Protein AF-A0A1V6PDM7-F1 (afdb_monomer_lite)

Radius of gyration: 19.88 Å; chains: 1; bounding box: 56×34×61 Å

Structure (mmCIF, N/CA/C/O backbone):
data_AF-A0A1V6PDM7-F1
#
_entry.id   AF-A0A1V6PDM7-F1
#
loop_
_atom_site.group_PDB
_atom_site.id
_atom_site.type_symbol
_atom_site.label_atom_id
_atom_site.label_alt_id
_atom_site.label_comp_id
_atom_site.label_asym_id
_atom_site.label_entity_id
_atom_site.label_seq_id
_atom_site.pdbx_PDB_ins_code
_atom_site.Cartn_x
_atom_site.Cartn_y
_atom_site.Cartn_z
_atom_site.occupancy
_atom_site.B_iso_or_equiv
_atom_site.auth_seq_id
_atom_site.auth_comp_id
_atom_site.auth_asym_id
_atom_site.auth_atom_id
_atom_site.pdbx_PDB_model_num
ATOM 1 N N . MET A 1 1 ? -28.039 -5.206 8.108 1.00 52.66 1 MET A N 1
ATOM 2 C CA . MET A 1 1 ? -26.711 -4.998 8.729 1.00 52.66 1 MET A CA 1
ATOM 3 C C . MET A 1 1 ? -26.690 -3.763 9.634 1.00 52.66 1 MET A C 1
ATOM 5 O O . MET A 1 1 ? -26.290 -3.878 10.782 1.00 52.66 1 MET A O 1
ATOM 9 N N . GLU A 1 2 ? -27.199 -2.617 9.167 1.00 54.81 2 GLU A N 1
ATOM 10 C CA . GLU A 1 2 ? -27.147 -1.310 9.858 1.00 54.81 2 GLU A CA 1
ATOM 11 C C . GLU A 1 2 ? -27.637 -1.308 11.321 1.00 54.81 2 GLU A C 1
ATOM 13 O O . GLU A 1 2 ? -26.929 -0.841 12.207 1.00 54.81 2 GLU A O 1
ATOM 18 N N . GLY A 1 3 ? -28.823 -1.864 11.596 1.00 52.59 3 GLY A N 1
ATOM 19 C CA . GLY A 1 3 ? -29.379 -1.916 12.957 1.00 52.59 3 GLY A CA 1
ATOM 20 C C . GLY A 1 3 ? -28.739 -2.967 13.871 1.00 52.59 3 GLY A C 1
ATOM 21 O O . GLY A 1 3 ? -28.883 -2.877 15.086 1.00 52.59 3 GLY A O 1
ATOM 22 N N . LEU A 1 4 ? -28.032 -3.950 13.303 1.00 60.41 4 LEU A N 1
ATOM 23 C CA . LEU A 1 4 ? -27.372 -5.021 14.057 1.00 60.41 4 LEU A CA 1
ATOM 24 C C . LEU A 1 4 ? -26.001 -4.575 14.578 1.00 60.41 4 LEU A C 1
ATOM 26 O O . LEU A 1 4 ? -25.668 -4.878 15.716 1.00 60.41 4 LEU A O 1
ATOM 30 N N . LEU A 1 5 ? -25.236 -3.809 13.791 1.00 65.69 5 LEU A N 1
ATOM 31 C CA . LEU A 1 5 ? -23.914 -3.322 14.207 1.00 65.69 5 LEU A CA 1
ATOM 32 C C . LEU A 1 5 ? -24.010 -2.247 15.299 1.00 65.69 5 LEU A C 1
ATOM 34 O O . LEU A 1 5 ? -23.320 -2.331 16.310 1.00 65.69 5 LEU A O 1
ATOM 38 N N . ALA A 1 6 ? -24.906 -1.266 15.157 1.00 63.38 6 ALA A N 1
ATOM 39 C CA . ALA A 1 6 ? -25.028 -0.189 16.145 1.00 63.38 6 ALA A CA 1
ATOM 40 C C . ALA A 1 6 ? -25.468 -0.699 17.536 1.00 63.38 6 ALA A C 1
ATOM 42 O O . ALA A 1 6 ? -24.999 -0.206 18.567 1.00 63.38 6 ALA A O 1
ATOM 43 N N . ASN A 1 7 ? -26.319 -1.729 17.558 1.00 67.38 7 ASN A N 1
ATOM 44 C CA . ASN A 1 7 ? -26.913 -2.294 18.771 1.00 67.38 7 ASN A CA 1
ATOM 45 C C . ASN A 1 7 ? -26.191 -3.545 19.287 1.00 67.38 7 ASN A C 1
ATOM 47 O O . ASN A 1 7 ? -26.664 -4.163 20.234 1.00 67.38 7 ASN A O 1
ATOM 51 N N . CYS A 1 8 ? -25.065 -3.928 18.681 1.00 71.75 8 CYS A N 1
ATOM 52 C CA . CYS A 1 8 ? -24.288 -5.057 19.168 1.00 71.75 8 CYS A CA 1
ATOM 53 C C . CYS A 1 8 ? -23.681 -4.717 20.540 1.00 71.75 8 CYS A C 1
ATOM 55 O O . CYS A 1 8 ? -23.115 -3.626 20.729 1.00 71.75 8 CYS A O 1
ATOM 57 N N . GLU A 1 9 ? -23.843 -5.636 21.491 1.00 76.06 9 GLU A N 1
ATOM 58 C CA . GLU A 1 9 ? -23.139 -5.603 22.773 1.00 76.06 9 GLU A CA 1
ATOM 59 C C . GLU A 1 9 ? -21.638 -5.849 22.549 1.00 76.06 9 GLU A C 1
ATOM 61 O O . GLU A 1 9 ? -21.277 -6.525 21.581 1.00 76.06 9 GLU A O 1
ATOM 66 N N . PRO A 1 10 ? -20.747 -5.310 23.402 1.00 77.88 10 PRO A N 1
ATOM 67 C CA . PRO A 1 10 ? -19.318 -5.562 23.285 1.00 77.88 10 PRO A CA 1
ATOM 68 C C . PRO A 1 10 ? -19.009 -7.063 23.322 1.00 77.88 10 PRO A C 1
ATOM 70 O O . PRO A 1 10 ? -19.313 -7.752 24.296 1.00 77.88 10 PRO A O 1
ATOM 73 N N . MET A 1 11 ? -18.376 -7.562 22.267 1.00 80.69 11 MET A N 1
ATOM 74 C CA . MET A 1 11 ? -17.864 -8.927 22.201 1.00 80.69 11 MET A CA 1
ATOM 75 C C . MET A 1 11 ? -16.424 -8.932 22.718 1.00 80.69 11 MET A C 1
ATOM 77 O O . MET A 1 11 ? -15.520 -8.474 22.020 1.00 80.69 11 MET A O 1
ATOM 81 N N . SER A 1 12 ? -16.211 -9.439 23.937 1.00 75.81 12 SER A N 1
ATOM 82 C CA . SER A 1 12 ? -14.898 -9.435 24.614 1.00 75.81 12 SER A CA 1
ATOM 83 C C . SER A 1 12 ? -13.803 -10.171 23.843 1.00 75.81 12 SER A C 1
ATOM 85 O O . SER A 1 12 ? -12.629 -9.843 23.982 1.00 75.81 12 SER A O 1
ATOM 87 N N . ASP A 1 13 ? -14.194 -11.136 23.011 1.00 84.88 13 ASP A N 1
ATOM 88 C CA . ASP A 1 13 ? -13.268 -12.042 22.331 1.00 84.88 13 ASP A CA 1
ATOM 89 C C . ASP A 1 13 ? -13.065 -11.666 20.850 1.00 84.88 13 ASP A C 1
ATOM 91 O O . ASP A 1 13 ? -12.392 -12.381 20.104 1.00 84.88 13 ASP A O 1
ATOM 95 N N . LEU A 1 14 ? -13.642 -10.544 20.391 1.00 87.94 14 LEU A N 1
ATOM 96 C CA . LEU A 1 14 ? -13.521 -10.098 19.001 1.00 87.94 14 LEU A CA 1
ATOM 97 C C . LEU A 1 14 ? -12.109 -9.563 18.715 1.00 87.94 14 LEU A C 1
ATOM 99 O O . LEU A 1 14 ? -11.794 -8.409 19.001 1.00 87.94 14 LEU A O 1
ATOM 103 N N . GLN A 1 15 ? -11.276 -10.389 18.081 1.00 90.00 15 GLN A N 1
ATOM 104 C CA . GLN A 1 15 ? -9.898 -10.026 17.720 1.00 90.00 15 GLN A CA 1
ATOM 105 C C . GLN A 1 15 ? -9.720 -9.635 16.250 1.00 90.00 15 GLN A C 1
ATOM 107 O O . GLN A 1 15 ? -8.818 -8.862 15.932 1.00 90.00 15 GLN A O 1
ATOM 112 N N . ALA A 1 16 ? -10.562 -10.142 15.352 1.00 92.12 16 ALA A N 1
ATOM 113 C CA . ALA A 1 16 ? -10.476 -9.876 13.921 1.00 92.12 16 ALA A CA 1
ATOM 114 C C . ALA A 1 16 ? -11.852 -9.532 13.353 1.00 92.12 16 ALA A C 1
ATOM 116 O O . ALA A 1 16 ? -12.851 -10.153 13.715 1.00 92.12 16 ALA A O 1
ATOM 117 N N . LEU A 1 17 ? -11.892 -8.546 12.459 1.00 92.75 17 LEU A N 1
ATOM 118 C CA . LEU A 1 17 ? -13.121 -8.075 11.838 1.00 92.75 17 LEU A CA 1
ATOM 119 C C . LEU A 1 17 ? -12.903 -7.816 10.348 1.00 92.75 17 LEU A C 1
ATOM 121 O O . LEU A 1 17 ? -12.030 -7.035 9.969 1.00 92.75 17 LEU A O 1
ATOM 125 N N . VAL A 1 18 ? -13.748 -8.438 9.527 1.00 91.81 18 VAL A N 1
ATOM 126 C CA . VAL A 1 18 ? -13.842 -8.189 8.086 1.00 91.81 18 VAL A CA 1
ATOM 127 C C . VAL A 1 18 ? -15.152 -7.464 7.808 1.00 91.81 18 VAL A C 1
ATOM 129 O O . VAL A 1 18 ? -16.234 -7.955 8.132 1.00 91.81 18 VAL A O 1
ATOM 132 N N . ILE A 1 19 ? -15.051 -6.286 7.205 1.00 91.25 19 ILE A N 1
ATOM 133 C CA . ILE A 1 19 ? -16.177 -5.432 6.853 1.00 91.25 19 ILE A CA 1
ATOM 134 C C . ILE A 1 19 ? -16.348 -5.429 5.338 1.00 91.25 19 ILE A C 1
ATOM 136 O O . ILE A 1 19 ? -15.421 -5.133 4.586 1.00 91.25 19 ILE A O 1
ATOM 140 N N . GLN A 1 20 ? -17.561 -5.763 4.904 1.00 89.62 20 GLN A N 1
ATOM 141 C CA . GLN A 1 20 ? -17.982 -5.666 3.508 1.00 89.62 20 GLN A CA 1
ATOM 142 C C . GLN A 1 20 ? -18.059 -4.195 3.053 1.00 89.62 20 GLN A C 1
ATOM 144 O O . GLN A 1 20 ? -18.109 -3.306 3.903 1.00 89.62 20 GLN A O 1
ATOM 149 N N . PRO A 1 21 ? -18.105 -3.929 1.735 1.00 89.12 21 PRO A N 1
ATOM 150 C CA . PRO A 1 21 ? -18.108 -2.572 1.196 1.00 89.12 21 PRO A CA 1
ATOM 151 C C . PRO A 1 21 ? -19.071 -1.590 1.876 1.00 89.12 21 PRO A C 1
ATOM 153 O O . PRO A 1 21 ? -20.263 -1.875 2.039 1.00 89.12 21 PRO A O 1
ATOM 156 N N . VAL A 1 22 ? -18.563 -0.410 2.249 1.00 90.25 22 VAL A N 1
ATOM 157 C CA . VAL A 1 22 ? -19.338 0.654 2.908 1.00 90.25 22 VAL A CA 1
ATOM 158 C C . VAL A 1 22 ? -19.717 1.731 1.889 1.00 90.25 22 VAL A C 1
ATOM 160 O O . VAL A 1 22 ? -18.983 2.693 1.663 1.00 90.25 22 VAL A O 1
ATOM 163 N N . TYR A 1 23 ? -20.905 1.579 1.295 1.00 88.75 23 TYR A N 1
ATOM 164 C CA . TYR A 1 23 ? -21.438 2.475 0.254 1.00 88.75 23 TYR A CA 1
ATOM 165 C C . TYR A 1 23 ? -22.398 3.562 0.762 1.00 88.75 23 TYR A C 1
ATOM 167 O O . TYR A 1 23 ? -23.052 4.239 -0.029 1.00 88.75 23 TYR A O 1
ATOM 175 N N . SER A 1 24 ? -22.532 3.747 2.077 1.00 92.44 24 SER A N 1
ATOM 176 C CA . SER A 1 24 ? -23.359 4.826 2.625 1.00 92.44 24 SER A CA 1
ATOM 177 C C . SER A 1 24 ? -22.762 5.416 3.897 1.00 92.44 24 SER A C 1
ATOM 179 O O . SER A 1 24 ? -22.165 4.717 4.717 1.00 92.44 24 SER A O 1
ATOM 181 N N . LEU A 1 25 ? -22.973 6.719 4.097 1.00 93.00 25 LEU A N 1
ATOM 182 C CA . LEU A 1 25 ? -22.519 7.416 5.305 1.00 93.00 25 LEU A CA 1
ATOM 183 C C . LEU A 1 25 ? -23.206 6.877 6.566 1.00 93.00 25 LEU A C 1
ATOM 185 O O . LEU A 1 25 ? -22.593 6.805 7.624 1.00 93.00 25 LEU A O 1
ATOM 189 N N . LYS A 1 26 ? -24.457 6.422 6.441 1.00 92.38 26 LYS A N 1
ATOM 190 C CA . LYS A 1 26 ? -25.195 5.790 7.539 1.00 92.38 26 LYS A CA 1
ATOM 191 C C . LYS A 1 26 ? -24.565 4.458 7.957 1.00 92.38 26 LYS A C 1
ATOM 193 O O . LYS A 1 26 ? -24.460 4.180 9.150 1.00 92.38 26 LYS A O 1
ATOM 198 N N . ALA A 1 27 ? -24.131 3.642 6.994 1.00 91.56 27 ALA A N 1
ATOM 199 C CA . ALA A 1 27 ? -23.400 2.412 7.285 1.00 91.56 27 ALA A CA 1
ATOM 200 C C . ALA A 1 27 ? -22.040 2.718 7.934 1.00 91.56 27 ALA A C 1
ATOM 202 O O . ALA A 1 27 ? -21.666 2.050 8.898 1.00 91.56 27 ALA A O 1
ATOM 203 N N . ALA A 1 28 ? -21.354 3.772 7.478 1.00 93.94 28 ALA A N 1
ATOM 204 C CA . ALA A 1 28 ? -20.121 4.251 8.098 1.00 93.94 28 ALA A CA 1
ATOM 205 C C . ALA A 1 28 ? -20.334 4.672 9.563 1.00 93.94 28 ALA A C 1
ATOM 207 O O . ALA A 1 28 ? -19.561 4.276 10.430 1.00 93.94 28 ALA A O 1
ATOM 208 N N . ASP A 1 29 ? -21.414 5.394 9.872 1.00 93.56 29 ASP A N 1
ATOM 209 C CA . ASP A 1 29 ? -21.736 5.818 11.244 1.00 93.56 29 ASP A CA 1
ATOM 210 C C . ASP A 1 29 ? -22.070 4.642 12.168 1.00 93.56 29 ASP A C 1
ATOM 212 O O . ASP A 1 29 ? -21.653 4.606 13.333 1.00 93.56 29 ASP A O 1
ATOM 216 N N . ALA A 1 30 ? -22.782 3.642 11.643 1.00 92.88 30 ALA A N 1
ATOM 217 C CA . ALA A 1 30 ? -23.047 2.405 12.369 1.00 92.88 30 ALA A CA 1
ATOM 218 C C . ALA A 1 30 ? -21.744 1.642 12.661 1.00 92.88 30 ALA A C 1
ATOM 220 O O . ALA A 1 30 ? -21.560 1.143 13.772 1.00 92.88 30 ALA A O 1
ATOM 221 N N . LEU A 1 31 ? -20.821 1.602 11.695 1.00 93.75 31 LEU A N 1
ATOM 222 C CA . LEU A 1 31 ? -19.511 0.981 11.857 1.00 93.75 31 LEU A CA 1
ATOM 223 C C . LEU A 1 31 ? -18.636 1.732 12.867 1.00 93.75 31 LEU A C 1
ATOM 225 O O . LEU A 1 31 ? -18.043 1.099 13.731 1.00 93.75 31 LEU A O 1
ATOM 229 N N . VAL A 1 32 ? -18.593 3.064 12.817 1.00 94.88 32 VAL A N 1
ATOM 230 C CA . VAL A 1 32 ? -17.889 3.899 13.807 1.00 94.88 32 VAL A CA 1
ATOM 231 C C . VAL A 1 32 ? -18.418 3.622 15.215 1.00 94.88 32 VAL A C 1
ATOM 233 O O . VAL A 1 32 ? -17.636 3.408 16.143 1.00 94.88 32 VAL A O 1
ATOM 236 N N . SER A 1 33 ? -19.743 3.559 15.372 1.00 93.62 33 SER A N 1
ATOM 237 C CA . SER A 1 33 ? -20.386 3.230 16.651 1.00 93.62 33 SER A CA 1
ATOM 238 C C . SER A 1 33 ? -19.998 1.833 17.145 1.00 93.62 33 SER A C 1
ATOM 240 O O . SER A 1 33 ? -19.688 1.655 18.323 1.00 93.62 33 SER A O 1
ATOM 242 N N . PHE A 1 34 ? -19.973 0.850 16.242 1.00 93.75 34 PHE A N 1
ATOM 243 C CA . PHE A 1 34 ? -19.565 -0.519 16.545 1.00 93.75 34 PHE A CA 1
ATOM 244 C C . PHE A 1 34 ? -18.084 -0.602 16.943 1.00 93.75 34 PHE A C 1
ATOM 246 O O . PHE A 1 34 ? -17.764 -1.116 18.013 1.00 93.75 34 PHE A O 1
ATOM 253 N N . LEU A 1 35 ? -17.177 -0.051 16.133 1.00 94.38 35 LEU A N 1
ATOM 254 C CA . LEU A 1 35 ? -15.735 -0.041 16.393 1.00 94.38 35 LEU A CA 1
ATOM 255 C C . LEU A 1 35 ? -15.402 0.695 17.696 1.00 94.38 35 LEU A C 1
ATOM 257 O O . LEU A 1 35 ? -14.545 0.254 18.457 1.00 94.38 35 LEU A O 1
ATOM 261 N N . GLY A 1 36 ? -16.126 1.771 18.017 1.00 93.25 36 GLY A N 1
ATOM 262 C CA . GLY A 1 36 ? -15.958 2.509 19.270 1.00 93.25 36 GLY A CA 1
ATOM 263 C C . GLY A 1 36 ? -16.184 1.668 20.535 1.00 93.25 36 GLY A C 1
ATOM 264 O O . GLY A 1 36 ? -15.641 2.011 21.590 1.00 93.25 36 GLY A O 1
ATOM 265 N N . LYS A 1 37 ? -16.941 0.568 20.430 1.00 92.25 37 LYS A N 1
ATOM 266 C CA . LYS A 1 37 ? -17.176 -0.408 21.507 1.00 92.25 37 LYS A CA 1
ATOM 267 C C . LYS A 1 37 ? -16.132 -1.536 21.550 1.00 92.25 37 LYS A C 1
ATOM 269 O O . LYS A 1 37 ? -15.989 -2.157 22.595 1.00 92.25 37 LYS A O 1
ATOM 274 N N . HIS A 1 38 ? -15.389 -1.772 20.465 1.00 92.50 38 HIS A N 1
ATOM 275 C CA . HIS A 1 38 ? -14.489 -2.922 20.286 1.00 92.50 38 HIS A CA 1
ATOM 276 C C . HIS A 1 38 ? -13.036 -2.468 20.084 1.00 92.50 38 HIS A C 1
ATOM 278 O O . HIS A 1 38 ? -12.455 -2.604 19.009 1.00 92.50 38 HIS A O 1
ATOM 284 N N . LYS A 1 39 ? -12.449 -1.879 21.128 1.00 90.50 39 LYS A N 1
ATOM 285 C CA . LYS A 1 39 ? -11.109 -1.261 21.072 1.00 90.50 39 LYS A CA 1
ATOM 286 C C . LYS A 1 39 ? -9.959 -2.269 21.136 1.00 90.50 39 LYS A C 1
ATOM 288 O O . LYS A 1 39 ? -8.844 -1.936 20.747 1.00 90.50 39 LYS A O 1
ATOM 293 N N . ASP A 1 40 ? -10.242 -3.487 21.592 1.00 91.50 40 ASP A N 1
ATOM 294 C CA . ASP A 1 40 ? -9.269 -4.579 21.709 1.00 91.50 40 ASP A CA 1
ATOM 295 C C . ASP A 1 40 ? -9.033 -5.332 20.391 1.00 91.50 40 ASP A C 1
ATOM 297 O O . ASP A 1 40 ? -8.300 -6.321 20.356 1.00 91.50 40 ASP A O 1
ATOM 301 N N . LEU A 1 41 ? -9.632 -4.846 19.300 1.00 94.25 41 LEU A N 1
ATOM 302 C CA . LEU A 1 41 ? -9.486 -5.408 17.968 1.00 94.25 41 LEU A CA 1
ATOM 303 C C . LEU A 1 41 ? -8.012 -5.435 17.538 1.00 94.25 41 LEU A C 1
ATOM 305 O O . LEU A 1 41 ? -7.319 -4.419 17.596 1.00 94.25 41 LEU A O 1
ATOM 309 N N . GLN A 1 42 ? -7.561 -6.590 17.052 1.00 95.62 42 GLN A N 1
ATOM 310 C CA . GLN A 1 42 ? -6.193 -6.798 16.575 1.00 95.62 42 GLN A CA 1
ATOM 311 C C . GLN A 1 42 ? -6.072 -6.713 15.058 1.00 95.62 42 GLN A C 1
ATOM 313 O O . GLN A 1 42 ? -5.027 -6.307 14.548 1.00 95.62 42 GLN A O 1
ATOM 318 N N . LYS A 1 43 ? -7.123 -7.091 14.327 1.00 96.12 43 LYS A N 1
ATOM 319 C CA . LYS A 1 43 ? -7.143 -7.073 12.864 1.00 96.12 43 LYS A CA 1
ATOM 320 C C . LYS A 1 43 ? -8.419 -6.436 12.340 1.00 96.12 43 LYS A C 1
ATOM 322 O O . LYS A 1 43 ? -9.515 -6.832 12.737 1.00 96.12 43 LYS A O 1
ATOM 327 N N . LEU A 1 44 ? -8.272 -5.495 11.417 1.00 96.19 44 LEU A N 1
ATOM 328 C CA . LEU A 1 44 ? -9.386 -4.845 10.742 1.00 96.19 44 LEU A CA 1
ATOM 329 C C . LEU A 1 44 ? -9.152 -4.831 9.237 1.00 96.19 44 LEU A C 1
ATOM 331 O O . LEU A 1 44 ? -8.200 -4.214 8.763 1.00 96.19 44 LEU A O 1
ATOM 335 N N . TYR A 1 45 ? -10.072 -5.443 8.501 1.00 95.69 45 TYR A N 1
ATOM 336 C CA . TYR A 1 45 ? -10.171 -5.288 7.059 1.00 95.69 45 TYR A CA 1
ATOM 337 C C . TYR A 1 45 ? -11.478 -4.588 6.707 1.00 95.69 45 TYR A C 1
ATOM 339 O O . TYR A 1 45 ? -12.555 -5.048 7.086 1.00 95.69 45 TYR A O 1
ATOM 347 N N . ILE A 1 46 ? -11.388 -3.480 5.975 1.00 94.56 46 ILE A N 1
ATOM 348 C CA . ILE A 1 46 ? -12.539 -2.801 5.388 1.00 94.56 46 ILE A CA 1
ATOM 349 C C . ILE A 1 46 ? -12.401 -2.870 3.877 1.00 94.56 46 ILE A C 1
ATOM 351 O O . ILE A 1 46 ? -11.570 -2.189 3.271 1.00 94.56 46 ILE A O 1
ATOM 355 N N . LYS A 1 47 ? -13.244 -3.709 3.278 1.00 89.94 47 LYS A N 1
ATOM 356 C CA . LYS A 1 47 ? -13.321 -3.861 1.834 1.00 89.94 47 LYS A CA 1
ATOM 357 C C . LYS A 1 47 ? -13.915 -2.600 1.214 1.00 89.94 47 LYS A C 1
ATOM 359 O O . LYS A 1 47 ? -14.809 -1.988 1.795 1.00 89.94 47 LYS A O 1
ATOM 364 N N . LEU A 1 48 ? -13.399 -2.258 0.035 1.00 87.12 48 LEU A N 1
ATOM 365 C CA . LEU A 1 48 ? -13.864 -1.246 -0.918 1.00 87.12 48 LEU A CA 1
ATOM 366 C C . LEU A 1 48 ? -14.928 -0.287 -0.366 1.00 87.12 48 LEU A C 1
ATOM 368 O O . LEU A 1 48 ? -16.117 -0.595 -0.380 1.00 87.12 48 LEU A O 1
ATOM 372 N N . SER A 1 49 ? -14.507 0.859 0.147 1.00 90.88 49 SER A N 1
ATOM 373 C CA . SER A 1 49 ? -15.402 1.811 0.800 1.00 90.88 49 SER A CA 1
ATOM 374 C C . SER A 1 49 ? -15.297 3.193 0.181 1.00 90.88 49 SER A C 1
ATOM 376 O O . SER A 1 49 ? -14.241 3.592 -0.308 1.00 90.88 49 SER A O 1
ATOM 378 N N . LEU A 1 50 ? -16.403 3.939 0.223 1.00 92.94 50 LEU A N 1
ATOM 379 C CA . LEU A 1 50 ? -16.423 5.310 -0.280 1.00 92.94 50 LEU A CA 1
ATOM 380 C C . LEU A 1 50 ? -15.371 6.157 0.456 1.00 92.94 50 LEU A C 1
ATOM 382 O O . LEU A 1 50 ? -15.339 6.113 1.693 1.00 92.94 50 LEU A O 1
ATOM 386 N N . PRO A 1 51 ? -14.592 7.002 -0.243 1.00 94.75 51 PRO A N 1
ATOM 387 C CA . PRO A 1 51 ? -13.669 7.935 0.408 1.00 94.75 51 PRO A CA 1
ATOM 388 C C . PRO A 1 51 ? -14.353 8.780 1.497 1.00 94.75 51 PRO A C 1
ATOM 390 O O . PRO A 1 51 ? -13.877 8.874 2.626 1.00 94.75 51 PRO A O 1
ATOM 393 N N . ALA A 1 52 ? -15.577 9.257 1.235 1.00 94.12 52 ALA A N 1
ATOM 394 C CA . ALA A 1 52 ? -16.390 10.013 2.196 1.00 94.12 52 ALA A CA 1
ATOM 395 C C . ALA A 1 52 ? -16.813 9.225 3.461 1.00 94.12 52 ALA A C 1
ATOM 397 O O . ALA A 1 52 ? -17.257 9.826 4.445 1.00 94.12 52 ALA A O 1
ATOM 398 N N . ALA A 1 53 ? -16.711 7.893 3.444 1.00 94.81 53 ALA A N 1
ATOM 399 C CA . ALA A 1 53 ? -16.904 7.037 4.611 1.00 94.81 53 ALA A CA 1
ATOM 400 C C . ALA A 1 53 ? -15.581 6.773 5.349 1.00 94.81 53 ALA A C 1
ATOM 402 O O . ALA A 1 53 ? -15.547 6.845 6.579 1.00 94.81 53 ALA A O 1
ATOM 403 N N . LEU A 1 54 ? -14.497 6.480 4.625 1.00 95.56 54 LEU A N 1
ATOM 404 C CA . LEU A 1 54 ? -13.200 6.172 5.230 1.00 95.56 54 LEU A CA 1
ATOM 405 C C . LEU A 1 54 ? -12.539 7.411 5.837 1.00 95.56 54 LEU A C 1
ATOM 407 O O . LEU A 1 54 ? -12.249 7.415 7.038 1.00 95.56 54 LEU A O 1
ATOM 411 N N . ASP A 1 55 ? -12.359 8.457 5.033 1.00 96.31 55 ASP A N 1
ATOM 412 C CA . ASP A 1 55 ? -11.465 9.572 5.348 1.00 96.31 55 ASP A CA 1
ATOM 413 C C . ASP A 1 55 ? -11.949 10.425 6.530 1.00 96.31 55 ASP A C 1
ATOM 415 O O . ASP A 1 55 ? -11.201 10.586 7.495 1.00 96.31 55 ASP A O 1
ATOM 419 N N . PRO A 1 56 ? -13.198 10.934 6.556 1.00 96.06 56 PRO A N 1
ATOM 420 C CA . PRO A 1 56 ? -13.623 11.811 7.644 1.00 96.06 56 PRO A CA 1
ATOM 421 C C . PRO A 1 56 ? -14.228 11.077 8.849 1.00 96.06 56 PRO A C 1
ATOM 423 O O . PRO A 1 56 ? -14.492 11.720 9.865 1.00 96.06 56 PRO A O 1
ATOM 426 N N . ARG A 1 57 ? -14.508 9.766 8.766 1.00 95.19 57 ARG A N 1
ATOM 427 C CA . ARG A 1 57 ? -15.276 9.052 9.813 1.00 95.19 57 ARG A CA 1
ATOM 428 C C . ARG A 1 57 ? -14.507 7.899 10.434 1.00 95.19 57 ARG A C 1
ATOM 430 O O . ARG A 1 57 ? -14.280 7.893 11.643 1.00 95.19 57 ARG A O 1
ATOM 437 N N . ILE A 1 58 ? -14.111 6.921 9.626 1.00 96.44 58 ILE A N 1
ATOM 438 C CA . ILE A 1 58 ? -13.546 5.669 10.138 1.00 96.44 58 ILE A CA 1
ATOM 439 C C . ILE A 1 58 ? -12.081 5.857 10.547 1.00 96.44 58 ILE A C 1
ATOM 441 O O . ILE A 1 58 ? -11.706 5.517 11.668 1.00 96.44 58 ILE A O 1
ATOM 445 N N . ILE A 1 59 ? -11.251 6.442 9.686 1.00 97.69 59 ILE A N 1
ATOM 446 C CA . ILE A 1 59 ? -9.811 6.603 9.942 1.00 97.69 59 ILE A CA 1
ATOM 447 C C . ILE A 1 59 ? -9.514 7.516 11.150 1.00 97.69 59 ILE A C 1
ATOM 449 O O . ILE A 1 59 ? -8.654 7.165 11.970 1.00 97.69 59 ILE A O 1
ATOM 453 N N . PRO A 1 60 ? -10.237 8.633 11.367 1.00 97.12 60 PRO A N 1
ATOM 454 C CA . PRO A 1 60 ? -10.083 9.437 12.577 1.00 97.12 60 PRO A CA 1
ATOM 455 C C . PRO A 1 60 ? -10.383 8.657 13.861 1.00 97.12 60 PRO A C 1
ATOM 457 O O . PRO A 1 60 ? -9.692 8.831 14.865 1.00 97.12 60 PRO A O 1
ATOM 460 N N . LEU A 1 61 ? -11.369 7.751 13.838 1.00 96.94 61 LEU A N 1
ATOM 461 C CA . LEU A 1 61 ? -11.650 6.878 14.977 1.00 96.94 61 LEU A CA 1
ATOM 462 C C . LEU A 1 61 ? -10.474 5.926 15.244 1.00 96.94 61 LEU A C 1
ATOM 464 O O . LEU A 1 61 ? -10.028 5.826 16.391 1.00 96.94 61 LEU A O 1
ATOM 468 N N . LEU A 1 62 ? -9.959 5.256 14.210 1.00 97.06 62 LEU A N 1
ATOM 469 C CA . LEU A 1 62 ? -8.851 4.300 14.336 1.00 97.06 62 LEU A CA 1
ATOM 470 C C . LEU A 1 62 ? -7.569 4.972 14.850 1.00 97.06 62 LEU A C 1
ATOM 472 O O . LEU A 1 62 ? -6.883 4.437 15.718 1.00 97.06 62 LEU A O 1
ATOM 476 N N . SER A 1 63 ? -7.298 6.194 14.389 1.00 96.56 63 SER A N 1
ATOM 477 C CA . SER A 1 63 ? -6.129 6.991 14.787 1.00 96.56 63 SER A CA 1
ATOM 478 C C . SER A 1 63 ? -6.290 7.766 16.101 1.00 96.56 63 SER A C 1
ATOM 480 O O . SER A 1 63 ? -5.375 8.474 16.516 1.00 96.56 63 SER A O 1
ATOM 482 N N . SER A 1 64 ? -7.413 7.606 16.811 1.00 94.94 64 SER A N 1
ATOM 483 C CA . SER A 1 64 ? -7.699 8.313 18.073 1.00 94.94 64 SER A CA 1
ATOM 484 C C . SER A 1 64 ? -6.826 7.898 19.272 1.00 94.94 64 SER A C 1
ATOM 486 O O . SER A 1 64 ? -7.031 8.394 20.380 1.00 94.94 64 SER A O 1
ATOM 488 N N . GLY A 1 65 ? -5.902 6.949 19.088 1.00 93.06 65 GLY A N 1
ATOM 489 C CA . GLY A 1 65 ? -5.062 6.376 20.147 1.00 93.06 65 GLY A CA 1
ATOM 490 C C . GLY A 1 65 ? -5.755 5.307 21.000 1.00 93.06 65 GLY A C 1
ATOM 491 O O . GLY A 1 65 ? -5.135 4.736 21.890 1.00 93.06 65 GLY A O 1
ATOM 492 N N . LYS A 1 66 ? -7.033 5.008 20.732 1.00 93.25 66 LYS A N 1
ATOM 493 C CA . LYS A 1 66 ? -7.817 4.010 21.481 1.00 93.25 66 LYS A CA 1
ATOM 494 C C . LYS A 1 66 ? -7.593 2.566 21.024 1.00 93.25 66 LYS A C 1
ATOM 496 O O . LYS A 1 66 ? -7.944 1.659 21.765 1.00 93.25 66 LYS A O 1
ATOM 501 N N . PHE A 1 67 ? -7.036 2.363 19.833 1.00 95.25 67 PHE A N 1
ATOM 502 C CA . PHE A 1 67 ? -6.834 1.052 19.209 1.00 95.25 67 PHE A CA 1
ATOM 503 C C . PHE A 1 67 ? -5.381 0.585 19.365 1.00 95.25 67 PHE A C 1
ATOM 505 O O . PHE A 1 67 ? -4.703 0.294 18.387 1.00 95.25 67 PHE A O 1
ATOM 512 N N . SER A 1 68 ? -4.873 0.539 20.599 1.00 94.38 68 SER A N 1
ATOM 513 C CA . SER A 1 68 ? -3.469 0.184 20.879 1.00 94.38 68 SER A CA 1
ATOM 514 C C . SER A 1 68 ? -3.116 -1.272 20.569 1.00 94.38 68 SER A C 1
ATOM 516 O O . SER A 1 68 ? -1.936 -1.608 20.495 1.00 94.38 68 SER A O 1
ATOM 518 N N . ASN A 1 69 ? -4.129 -2.126 20.413 1.00 95.44 69 ASN A N 1
ATOM 519 C CA . ASN A 1 69 ? -3.978 -3.543 20.096 1.00 95.44 69 ASN A CA 1
ATOM 520 C C . ASN A 1 69 ? -4.112 -3.830 18.596 1.00 95.44 69 ASN A C 1
ATOM 522 O O . ASN A 1 69 ? -3.944 -4.978 18.205 1.00 95.44 69 ASN A O 1
ATOM 526 N N . LEU A 1 70 ? -4.387 -2.822 17.756 1.00 97.56 70 LEU A N 1
ATOM 527 C CA . LEU A 1 70 ? -4.573 -3.016 16.321 1.00 97.56 70 LEU A CA 1
ATOM 528 C C . LEU A 1 70 ? -3.221 -3.277 15.647 1.00 97.56 70 LEU A C 1
ATOM 530 O O . LEU A 1 70 ? -2.415 -2.361 15.487 1.00 97.56 70 LEU A O 1
ATOM 534 N N . LEU A 1 71 ? -2.981 -4.532 15.268 1.00 97.88 71 LEU A N 1
ATOM 535 C CA . LEU A 1 71 ? -1.736 -5.014 14.666 1.00 97.88 71 LEU A CA 1
ATOM 536 C C . LEU A 1 71 ? -1.818 -5.084 13.140 1.00 97.88 71 LEU A C 1
ATOM 538 O O . LEU A 1 71 ? -0.798 -4.953 12.473 1.00 97.88 71 LEU A O 1
ATOM 542 N N . SER A 1 72 ? -3.007 -5.317 12.581 1.00 98.25 72 SER A N 1
ATOM 543 C CA . SER A 1 72 ? -3.211 -5.446 11.135 1.00 98.25 72 SER A CA 1
ATOM 544 C C . SER A 1 72 ? -4.357 -4.565 10.668 1.00 98.25 72 SER A C 1
ATOM 546 O O . SER A 1 72 ? -5.478 -4.674 11.174 1.00 98.25 72 SER A O 1
ATOM 548 N N . LEU A 1 73 ? -4.071 -3.694 9.704 1.00 98.12 73 LEU A N 1
ATOM 549 C CA . LEU A 1 73 ? -5.049 -2.806 9.094 1.00 98.12 73 LEU A CA 1
ATOM 550 C C . LEU A 1 73 ? -5.021 -2.970 7.578 1.00 98.12 73 LEU A C 1
ATOM 552 O O . LEU A 1 73 ? -3.970 -2.887 6.949 1.00 98.12 73 LEU A O 1
ATOM 556 N N . SER A 1 74 ? -6.187 -3.204 6.992 1.00 97.81 74 SER A N 1
ATOM 557 C CA . SER A 1 74 ? -6.369 -3.334 5.550 1.00 97.81 74 SER A CA 1
ATOM 558 C C . SER A 1 74 ? -7.532 -2.463 5.108 1.00 97.81 74 SER A C 1
ATOM 560 O O . SER A 1 74 ? -8.656 -2.646 5.577 1.00 97.81 74 SER A O 1
ATOM 562 N N . LEU A 1 75 ? -7.260 -1.497 4.238 1.00 97.31 75 LEU A N 1
ATOM 563 C CA . LEU A 1 75 ? -8.240 -0.514 3.785 1.00 97.31 75 LEU A CA 1
ATOM 564 C C . LEU A 1 75 ? -8.205 -0.405 2.261 1.00 97.31 75 LEU A C 1
ATOM 566 O O . LEU A 1 75 ? -7.134 -0.243 1.676 1.00 97.31 75 LEU A O 1
ATOM 570 N N . SER A 1 76 ? -9.384 -0.447 1.641 1.00 95.69 76 SER A N 1
ATOM 571 C CA . SER A 1 76 ? -9.547 -0.206 0.205 1.00 95.69 76 SER A CA 1
ATOM 572 C C . SER A 1 76 ? -10.507 0.959 -0.046 1.00 95.69 76 SER A C 1
ATOM 574 O O . SER A 1 76 ? -11.659 0.913 0.395 1.00 95.69 76 SER A O 1
ATOM 576 N N . TRP A 1 77 ? -10.061 1.968 -0.792 1.00 96.38 77 TRP A N 1
ATOM 577 C CA . TRP A 1 77 ? -10.868 3.109 -1.229 1.00 96.38 77 TRP A CA 1
ATOM 578 C C . TRP A 1 77 ? -11.485 2.834 -2.591 1.00 96.38 77 TRP A C 1
ATOM 580 O O . TRP A 1 77 ? -10.827 2.305 -3.488 1.00 96.38 77 TRP A O 1
ATOM 590 N N . ASP A 1 78 ? -12.743 3.227 -2.751 1.00 93.44 78 ASP A N 1
ATOM 591 C CA . ASP A 1 78 ? -13.391 3.211 -4.057 1.00 93.44 78 ASP A CA 1
ATOM 592 C C . ASP 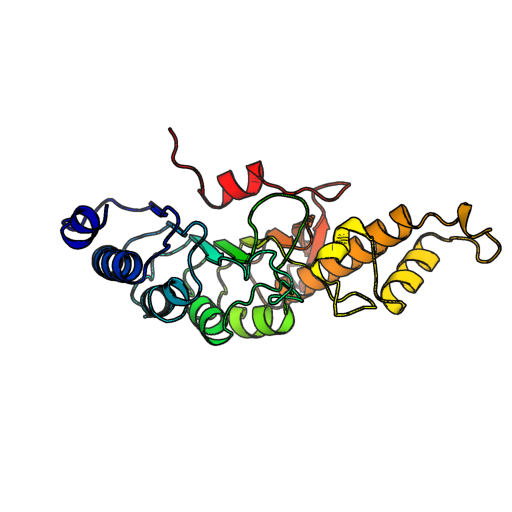A 1 78 ? -12.822 4.289 -4.986 1.00 93.44 78 ASP A C 1
ATOM 594 O O . ASP A 1 78 ? -12.346 5.333 -4.536 1.00 93.44 78 ASP A O 1
ATOM 598 N N . GLY A 1 79 ? -12.834 3.996 -6.285 1.00 88.88 79 GLY A N 1
ATOM 599 C CA . GLY A 1 79 ? -12.294 4.869 -7.324 1.00 88.88 79 GLY A CA 1
ATOM 600 C C . GLY A 1 79 ? -13.337 5.783 -7.951 1.00 88.88 79 GLY A C 1
ATOM 601 O O . GLY A 1 79 ? -14.532 5.622 -7.711 1.00 88.88 79 GLY A O 1
ATOM 602 N N . PRO A 1 80 ? -12.907 6.701 -8.829 1.00 87.56 80 PRO A N 1
ATOM 603 C CA . PRO A 1 80 ? -13.812 7.599 -9.541 1.00 87.56 80 PRO A CA 1
ATOM 604 C C . PRO A 1 80 ? -14.638 6.900 -10.641 1.00 87.56 80 PRO A C 1
ATOM 606 O O . PRO A 1 80 ? -15.447 7.542 -11.295 1.00 87.56 80 PRO A O 1
ATOM 609 N N . GLY A 1 81 ? -14.480 5.588 -10.846 1.00 85.06 81 GLY A N 1
ATOM 610 C CA . GLY A 1 81 ? -15.199 4.839 -11.875 1.00 85.06 81 GLY A CA 1
ATOM 611 C C . GLY A 1 81 ? -14.438 4.778 -13.201 1.00 85.06 81 GLY A C 1
ATOM 612 O O . GLY A 1 81 ? -13.223 4.575 -13.211 1.00 85.06 81 GLY A O 1
ATOM 613 N N . ARG A 1 82 ? -15.178 4.829 -14.316 1.00 83.62 82 ARG A N 1
ATOM 614 C CA . ARG A 1 82 ? -14.668 4.676 -15.699 1.00 83.62 82 ARG A CA 1
ATOM 615 C C . ARG A 1 82 ? -15.337 5.642 -16.685 1.00 83.62 82 ARG A C 1
ATOM 617 O O . ARG A 1 82 ? -15.357 5.378 -17.887 1.00 83.62 82 ARG A O 1
ATOM 624 N N . GLU A 1 83 ? -16.026 6.645 -16.164 1.00 87.00 83 GLU A N 1
ATOM 625 C CA . GLU A 1 83 ? -16.813 7.574 -16.971 1.00 87.00 83 GLU A CA 1
ATOM 626 C C . GLU A 1 83 ? -15.872 8.643 -17.548 1.00 87.00 83 GLU A C 1
ATOM 628 O O . GLU A 1 83 ? -14.949 9.079 -16.869 1.00 87.00 83 GLU A O 1
ATOM 633 N N . GLU A 1 84 ? -16.057 9.056 -18.807 1.00 84.00 84 GLU A N 1
ATOM 634 C CA . GLU A 1 84 ? -15.136 9.985 -19.499 1.00 84.00 84 GLU A CA 1
ATOM 635 C C . GLU A 1 84 ? -14.909 11.308 -18.750 1.00 84.00 84 GLU A C 1
ATOM 637 O O . GLU A 1 84 ? -13.820 11.876 -18.785 1.00 84.00 84 GLU A O 1
ATOM 642 N N . ASP A 1 85 ? -15.927 11.790 -18.042 1.00 85.56 85 ASP A N 1
ATOM 643 C CA . ASP A 1 85 ? -15.875 12.997 -17.214 1.00 85.56 85 ASP A CA 1
ATOM 644 C C . ASP A 1 85 ? -15.026 12.835 -15.944 1.00 85.56 85 ASP A C 1
ATOM 646 O O . ASP A 1 85 ? -14.672 13.825 -15.306 1.00 85.56 85 ASP A O 1
ATOM 650 N N . THR A 1 86 ? -14.661 11.599 -15.604 1.00 83.12 86 THR A N 1
ATOM 651 C CA . THR A 1 86 ? -13.794 11.258 -14.476 1.00 83.12 86 THR A CA 1
ATOM 652 C C . THR A 1 86 ? -12.339 11.021 -14.883 1.00 83.12 86 THR A C 1
ATOM 654 O O . THR A 1 86 ? -11.542 10.580 -14.055 1.00 83.12 86 THR A O 1
ATOM 657 N N . ARG A 1 87 ? -11.958 11.332 -16.135 1.00 83.50 87 ARG A N 1
ATOM 658 C CA . ARG A 1 87 ? -10.561 11.274 -16.587 1.00 83.50 87 ARG A CA 1
ATOM 659 C C . ARG A 1 87 ? -9.704 12.412 -15.989 1.00 83.50 87 ARG A C 1
ATOM 661 O O . ARG A 1 87 ? -10.147 13.561 -15.973 1.00 83.50 87 ARG A O 1
ATOM 668 N N . PRO A 1 88 ? -8.446 12.134 -15.589 1.00 81.62 88 PRO A N 1
ATOM 669 C CA . PRO A 1 88 ? -7.851 10.801 -15.475 1.00 81.62 88 PRO A CA 1
ATOM 670 C C . PRO A 1 88 ? -8.488 10.039 -14.302 1.00 81.62 88 PRO A C 1
ATOM 672 O O . PRO A 1 88 ? -8.687 10.621 -13.238 1.00 81.62 88 PRO A O 1
ATOM 675 N N . HIS A 1 89 ? -8.794 8.748 -14.497 1.00 88.94 89 HIS A N 1
ATOM 676 C CA . HIS A 1 89 ? -9.535 7.893 -13.553 1.00 88.94 89 HIS A CA 1
ATOM 677 C C . HIS A 1 89 ? -8.728 7.534 -12.292 1.00 88.94 89 HIS A C 1
ATOM 679 O O . HIS A 1 89 ? -8.552 6.363 -11.953 1.00 88.94 89 HIS A O 1
ATOM 685 N N . ILE A 1 90 ? -8.202 8.537 -11.596 1.00 91.06 90 ILE A N 1
ATOM 686 C CA . ILE A 1 90 ? -7.301 8.372 -10.467 1.00 91.06 90 ILE A CA 1
ATOM 687 C C . ILE A 1 90 ? -8.076 8.356 -9.159 1.00 91.06 90 ILE A C 1
ATOM 689 O O . ILE A 1 90 ? -8.756 9.308 -8.781 1.00 91.06 90 ILE A O 1
ATOM 693 N N . ALA A 1 91 ? -7.927 7.251 -8.442 1.00 93.25 91 ALA A N 1
ATOM 694 C CA . ALA A 1 91 ? -8.322 7.146 -7.059 1.00 93.25 91 ALA A CA 1
ATOM 695 C C . ALA A 1 91 ? -7.284 7.845 -6.177 1.00 93.25 91 ALA A C 1
ATOM 697 O O . ALA A 1 91 ? -6.073 7.660 -6.333 1.00 93.25 91 ALA A O 1
ATOM 698 N N . THR A 1 92 ? -7.771 8.636 -5.228 1.00 90.31 92 THR A N 1
ATOM 699 C CA . THR A 1 92 ? -6.941 9.366 -4.275 1.00 90.31 92 THR A CA 1
ATOM 700 C C . THR A 1 92 ? -7.253 8.919 -2.856 1.00 90.31 92 THR A C 1
ATOM 702 O O . THR A 1 92 ? -8.381 8.554 -2.524 1.00 90.31 92 THR A O 1
ATOM 705 N N . ILE A 1 93 ? -6.226 8.951 -2.013 1.00 95.31 93 ILE A N 1
ATOM 706 C CA . ILE A 1 93 ? -6.360 8.834 -0.565 1.00 95.31 93 ILE A CA 1
ATOM 707 C C . ILE A 1 93 ? -5.962 10.192 -0.003 1.00 95.31 93 ILE A C 1
ATOM 709 O O . ILE A 1 93 ? -4.892 10.699 -0.342 1.00 95.31 93 ILE A O 1
ATOM 713 N N . ALA A 1 94 ? -6.817 10.783 0.831 1.00 95.69 94 ALA A N 1
ATOM 714 C CA . ALA A 1 94 ? -6.525 12.070 1.451 1.00 95.69 94 ALA A CA 1
ATOM 715 C C . ALA A 1 94 ? -5.219 12.002 2.265 1.00 95.69 94 ALA A C 1
ATOM 717 O O . ALA A 1 94 ? -4.982 11.040 3.004 1.00 95.69 94 ALA A O 1
ATOM 718 N N . GLU A 1 95 ? -4.375 13.030 2.167 1.00 96.38 95 GLU A N 1
ATOM 719 C CA . GLU A 1 95 ? -3.112 13.077 2.911 1.00 96.38 95 GLU A CA 1
ATOM 720 C C . GLU A 1 95 ? -3.362 13.043 4.425 1.00 96.38 95 GLU A C 1
ATOM 722 O O . GLU A 1 95 ? -2.632 12.387 5.166 1.00 96.38 95 GLU A O 1
ATOM 727 N N . GLU A 1 96 ? -4.456 13.646 4.894 1.00 97.38 96 GLU A N 1
ATOM 728 C CA . GLU A 1 96 ? -4.877 13.593 6.292 1.00 97.38 96 GLU A CA 1
ATOM 729 C C . GLU A 1 96 ? -5.165 12.161 6.755 1.00 97.38 96 GLU A C 1
ATOM 731 O O . GLU A 1 96 ? -4.858 11.810 7.898 1.00 97.38 96 GLU A O 1
ATOM 736 N N . SER A 1 97 ? -5.717 11.321 5.874 1.00 98.12 97 SER A N 1
ATOM 737 C CA . SER A 1 97 ? -5.946 9.899 6.139 1.00 98.12 97 SER A CA 1
ATOM 738 C C . SER A 1 97 ? -4.631 9.132 6.213 1.00 98.12 97 SER A C 1
ATOM 740 O O . SER A 1 97 ? -4.440 8.342 7.139 1.00 98.12 97 SER A O 1
ATOM 742 N N . ILE A 1 98 ? -3.695 9.403 5.299 1.00 98.38 98 ILE A N 1
ATOM 743 C CA . ILE A 1 98 ? -2.345 8.822 5.323 1.00 98.38 98 ILE A CA 1
ATOM 744 C C . ILE A 1 98 ? -1.633 9.204 6.631 1.00 98.38 98 ILE A C 1
ATOM 746 O O . ILE A 1 98 ? -1.135 8.337 7.352 1.00 98.38 98 ILE A O 1
ATOM 750 N N . ALA A 1 99 ? -1.649 10.486 6.996 1.00 98.19 99 ALA A N 1
ATOM 751 C CA . ALA A 1 99 ? -1.080 10.987 8.242 1.00 98.19 99 ALA A CA 1
ATOM 752 C C . ALA A 1 99 ? -1.744 10.356 9.474 1.00 98.19 99 ALA A C 1
ATOM 754 O O . ALA A 1 99 ? -1.071 9.981 10.436 1.00 98.19 99 ALA A O 1
ATOM 755 N N . ALA A 1 100 ? -3.069 10.203 9.457 1.00 98.38 100 ALA A N 1
ATOM 756 C CA . ALA A 1 100 ? -3.814 9.566 10.531 1.00 98.38 100 ALA A CA 1
ATOM 757 C C . ALA A 1 100 ? -3.436 8.088 10.705 1.00 98.38 100 ALA A C 1
ATOM 759 O O . ALA A 1 100 ? -3.196 7.665 11.837 1.00 98.38 100 ALA A O 1
ATOM 760 N N . ILE A 1 101 ? -3.319 7.330 9.612 1.00 98.50 101 ILE A N 1
ATOM 761 C CA . ILE A 1 101 ? -2.852 5.935 9.623 1.00 98.50 101 ILE A CA 1
ATOM 762 C C . ILE A 1 101 ? -1.426 5.851 10.179 1.00 98.50 101 ILE A C 1
ATOM 764 O O . ILE A 1 101 ? -1.156 5.016 11.041 1.00 98.50 101 ILE A O 1
ATOM 768 N N . GLY A 1 102 ? -0.545 6.777 9.788 1.00 98.00 102 GLY A N 1
ATOM 769 C CA . GLY A 1 102 ? 0.826 6.889 10.301 1.00 98.00 102 GLY A CA 1
ATOM 770 C C . GLY A 1 102 ? 0.946 7.098 11.819 1.00 98.00 102 GLY A C 1
ATOM 771 O O . GLY A 1 102 ? 2.019 6.892 12.387 1.00 98.00 102 GLY A O 1
ATOM 772 N N . ARG A 1 103 ? -0.147 7.461 12.509 1.00 97.56 103 ARG A N 1
ATOM 773 C CA . ARG A 1 103 ? -0.203 7.592 13.979 1.00 97.56 103 ARG A CA 1
ATOM 774 C C . ARG A 1 103 ? -0.611 6.307 14.704 1.00 97.56 103 ARG A C 1
ATOM 776 O O . ARG A 1 103 ? -0.558 6.269 15.934 1.00 97.56 103 ARG A O 1
ATOM 783 N N . ILE A 1 104 ? -1.004 5.252 13.990 1.00 97.94 104 ILE A N 1
ATOM 784 C CA . ILE A 1 104 ? -1.411 3.969 14.582 1.00 97.94 104 ILE A CA 1
ATOM 785 C C . ILE A 1 104 ? -0.161 3.108 14.827 1.00 97.94 104 ILE A C 1
ATOM 787 O O . ILE A 1 104 ? 0.108 2.127 14.144 1.00 97.94 104 ILE A O 1
ATOM 791 N N . VAL A 1 105 ? 0.639 3.491 15.823 1.00 97.19 105 VAL A N 1
ATOM 792 C CA . VAL A 1 105 ? 1.977 2.915 16.090 1.00 97.19 105 VAL A CA 1
ATOM 793 C C . VAL A 1 105 ? 1.987 1.434 16.499 1.00 97.19 105 VAL A C 1
ATOM 795 O O . VAL A 1 105 ? 3.052 0.833 16.634 1.00 97.19 105 VAL A O 1
ATOM 798 N N . SER A 1 106 ? 0.819 0.839 16.744 1.00 98.00 106 SER A N 1
ATOM 799 C CA . SER A 1 106 ? 0.669 -0.587 17.043 1.00 98.00 106 SER A CA 1
ATOM 800 C C . SER A 1 106 ? 0.750 -1.481 15.804 1.00 98.00 106 SER A C 1
ATOM 802 O O . SER A 1 106 ? 0.936 -2.685 15.966 1.00 98.00 106 SER A O 1
ATOM 804 N N . LEU A 1 107 ? 0.627 -0.920 14.595 1.00 98.62 107 LEU A N 1
ATOM 805 C CA . LEU A 1 107 ? 0.562 -1.696 13.359 1.00 98.62 107 LEU A CA 1
ATOM 806 C C . LEU A 1 107 ? 1.856 -2.475 13.091 1.00 98.62 107 LEU A C 1
ATOM 808 O O . LEU A 1 107 ? 2.947 -1.910 13.033 1.00 98.62 107 LEU A O 1
ATOM 812 N N . GLU A 1 108 ? 1.693 -3.774 12.852 1.00 98.69 108 GLU A N 1
ATOM 813 C CA . GLU A 1 108 ? 2.699 -4.678 12.290 1.00 98.69 108 GLU A CA 1
ATOM 814 C C . GLU A 1 108 ? 2.433 -4.981 10.809 1.00 98.69 108 GLU A C 1
ATOM 816 O O . GLU A 1 108 ? 3.348 -5.355 10.074 1.00 98.69 108 GLU A O 1
ATOM 821 N N . GLN A 1 109 ? 1.189 -4.813 10.356 1.00 98.62 109 GLN A N 1
ATOM 822 C CA . GLN A 1 109 ? 0.758 -5.072 8.988 1.00 98.62 109 GLN A CA 1
ATOM 823 C C . GLN A 1 109 ? -0.146 -3.941 8.493 1.00 98.62 109 GLN A C 1
ATOM 825 O O . GLN A 1 109 ? -1.117 -3.577 9.160 1.00 98.62 109 GLN A O 1
ATOM 830 N N . LEU A 1 110 ? 0.155 -3.421 7.307 1.00 98.62 110 LEU A N 1
ATOM 831 C CA . LEU A 1 110 ? -0.634 -2.393 6.645 1.00 98.62 110 LEU A CA 1
ATOM 832 C C . LEU A 1 110 ? -0.839 -2.763 5.178 1.00 98.62 110 LEU A C 1
ATOM 834 O O . LEU A 1 110 ? 0.129 -2.961 4.450 1.00 98.62 110 LEU A O 1
ATOM 838 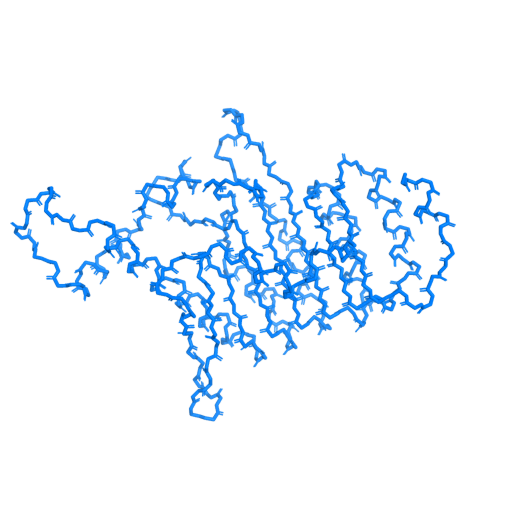N N . TYR A 1 111 ? -2.095 -2.834 4.757 1.00 98.38 111 TYR A N 1
ATOM 839 C CA . TYR A 1 111 ? -2.491 -2.958 3.359 1.00 98.38 111 TYR A CA 1
ATOM 840 C C . TYR A 1 111 ? -3.342 -1.753 2.974 1.00 98.38 111 TYR A C 1
ATOM 842 O O . TYR A 1 111 ? -4.321 -1.430 3.655 1.00 98.38 111 TYR A O 1
ATOM 850 N N . LEU A 1 112 ? -2.972 -1.110 1.875 1.00 97.94 112 LEU A N 1
ATOM 851 C CA . LEU A 1 112 ? -3.689 0.008 1.286 1.00 97.94 112 LEU A CA 1
ATOM 852 C C . LEU A 1 112 ? -3.966 -0.300 -0.180 1.00 97.94 112 LEU A C 1
ATOM 854 O O . LEU A 1 112 ? -3.087 -0.770 -0.901 1.00 97.94 112 LEU A O 1
ATOM 858 N N . SER A 1 113 ? -5.179 0.006 -0.616 1.00 96.56 113 SER A N 1
ATOM 859 C CA . SER A 1 113 ? -5.556 -0.042 -2.021 1.00 96.56 113 SER A CA 1
ATOM 860 C C . SER A 1 113 ? -6.508 1.093 -2.355 1.00 96.56 113 SER A C 1
ATOM 862 O O . SER A 1 113 ? -7.348 1.450 -1.534 1.00 96.56 113 SER A O 1
ATOM 864 N N . ALA A 1 114 ? -6.432 1.642 -3.562 1.00 96.06 114 ALA A N 1
ATOM 865 C CA . ALA A 1 114 ? -7.418 2.607 -4.023 1.00 96.06 114 ALA A CA 1
ATOM 866 C C . ALA A 1 114 ? -7.809 2.359 -5.479 1.00 96.06 114 ALA A C 1
ATOM 868 O O . ALA A 1 114 ? -6.997 1.960 -6.315 1.00 96.06 114 ALA A O 1
ATOM 869 N N . GLY A 1 115 ? -9.082 2.599 -5.774 1.00 93.75 115 GLY A N 1
ATOM 870 C CA . GLY A 1 115 ? -9.635 2.452 -7.108 1.00 93.75 115 GLY A CA 1
ATOM 871 C C . GLY A 1 115 ? -10.243 1.085 -7.373 1.00 93.75 115 GLY A C 1
ATOM 872 O O . GLY A 1 115 ? -10.602 0.333 -6.464 1.00 93.75 115 GLY A O 1
ATOM 873 N N . GLN A 1 116 ? -10.383 0.755 -8.652 1.00 89.38 116 GLN A N 1
ATOM 874 C CA . GLN A 1 116 ? -10.976 -0.501 -9.077 1.00 89.38 116 GLN A CA 1
ATOM 875 C C . GLN A 1 116 ? -10.175 -1.700 -8.545 1.00 89.38 116 GLN A C 1
ATOM 877 O O . GLN A 1 116 ? -9.005 -1.863 -8.869 1.00 89.38 116 GLN A O 1
ATOM 882 N N . GLN A 1 117 ? -10.827 -2.580 -7.781 1.00 88.38 117 GLN A N 1
ATOM 883 C CA . GLN A 1 117 ? -10.176 -3.691 -7.062 1.00 88.38 117 GLN A CA 1
ATOM 884 C C . GLN A 1 117 ? -9.933 -4.949 -7.915 1.00 88.38 117 GLN A C 1
ATOM 886 O O . GLN A 1 117 ? -9.447 -5.958 -7.417 1.00 88.38 117 GLN A O 1
ATOM 891 N N . ALA A 1 118 ? -10.319 -4.934 -9.191 1.00 84.75 118 ALA A N 1
ATOM 892 C CA . ALA A 1 118 ? -10.229 -6.093 -10.075 1.00 84.75 118 ALA A CA 1
ATOM 893 C C . ALA A 1 118 ? -9.887 -5.678 -11.508 1.00 84.75 118 ALA A C 1
ATOM 895 O O . ALA A 1 118 ? -10.156 -4.551 -11.918 1.00 84.75 118 ALA A O 1
ATOM 896 N N . GLY A 1 119 ? -9.360 -6.610 -12.301 1.00 86.62 119 GLY A N 1
ATOM 897 C CA . GLY A 1 119 ? -8.982 -6.368 -13.695 1.00 86.62 119 GLY A CA 1
ATOM 898 C C . GLY A 1 119 ? -7.655 -5.620 -13.840 1.00 86.62 119 GLY A C 1
ATOM 899 O O . GLY A 1 119 ? -6.934 -5.410 -12.866 1.00 86.62 119 GLY A O 1
ATOM 900 N N . TRP A 1 120 ? -7.334 -5.224 -15.069 1.00 85.56 120 TRP A N 1
ATOM 901 C CA . TRP A 1 120 ? -6.006 -4.716 -15.432 1.00 85.56 120 TRP A CA 1
ATOM 902 C C . TRP A 1 120 ? -5.734 -3.256 -15.023 1.00 85.56 120 TRP A C 1
ATOM 904 O O . TRP A 1 120 ? -4.578 -2.889 -14.865 1.00 85.56 120 TRP A O 1
ATOM 914 N N . ARG A 1 121 ? -6.773 -2.432 -14.815 1.00 87.12 121 ARG A N 1
ATOM 915 C CA . ARG A 1 121 ? -6.639 -0.990 -14.521 1.00 87.12 121 ARG A CA 1
ATOM 916 C C . ARG A 1 121 ? -6.178 -0.700 -13.096 1.00 87.12 121 ARG A C 1
ATOM 918 O O . ARG A 1 121 ? -6.956 -0.895 -12.162 1.00 87.12 121 ARG A O 1
ATOM 925 N N . CYS A 1 122 ? -4.985 -0.151 -12.931 1.00 92.25 122 CYS A N 1
ATOM 926 C CA . CYS A 1 122 ? -4.517 0.371 -11.648 1.00 92.25 122 CYS A CA 1
ATOM 927 C C . CYS A 1 122 ? -4.759 1.882 -11.592 1.00 92.25 122 CYS A C 1
ATOM 929 O O . CYS A 1 122 ? -4.325 2.611 -12.474 1.00 92.25 122 CYS A O 1
ATOM 931 N N . GLN A 1 123 ? -5.491 2.343 -10.580 1.00 93.00 123 GLN A N 1
ATOM 932 C CA . GLN A 1 123 ? -6.022 3.710 -10.527 1.00 93.00 123 GLN A CA 1
ATOM 933 C C . GLN A 1 123 ? -5.426 4.534 -9.390 1.00 93.00 123 GLN A C 1
ATOM 935 O O . GLN A 1 123 ? -5.748 5.709 -9.258 1.00 93.00 123 GLN A O 1
ATOM 940 N N . TRP A 1 124 ? -4.571 3.958 -8.550 1.00 94.75 124 TRP A N 1
ATOM 941 C CA . TRP A 1 124 ? -3.960 4.708 -7.468 1.00 94.75 124 TRP A CA 1
ATOM 942 C C . TRP A 1 124 ? -2.604 5.253 -7.899 1.00 94.75 124 TRP A C 1
ATOM 944 O O . TRP A 1 124 ? -1.598 4.552 -7.840 1.00 94.75 124 TRP A O 1
ATOM 954 N N . LEU A 1 125 ? -2.556 6.512 -8.338 1.00 93.88 125 LEU A N 1
ATOM 955 C CA . LEU A 1 125 ? -1.280 7.174 -8.605 1.00 93.88 125 LEU A CA 1
ATOM 956 C C . LEU A 1 125 ? -0.575 7.447 -7.271 1.00 93.88 125 LEU A C 1
ATOM 958 O O . LEU A 1 125 ? -0.848 8.443 -6.601 1.00 93.88 125 LEU A O 1
ATOM 962 N N . VAL A 1 126 ? 0.280 6.516 -6.858 1.00 94.19 126 VAL A N 1
ATOM 963 C CA . VAL A 1 126 ? 0.848 6.509 -5.511 1.00 94.19 126 VAL A CA 1
ATOM 964 C C . VAL A 1 126 ? 1.964 7.542 -5.373 1.00 94.19 126 VAL A C 1
ATOM 966 O O . VAL A 1 126 ? 2.889 7.612 -6.184 1.00 94.19 126 VAL A O 1
ATOM 969 N N . ASP A 1 127 ? 1.901 8.328 -4.298 1.00 95.44 127 ASP A N 1
ATOM 970 C CA . ASP A 1 127 ? 3.005 9.175 -3.857 1.00 95.44 127 ASP A CA 1
ATOM 971 C C . ASP A 1 127 ? 3.760 8.484 -2.714 1.00 95.44 127 ASP A C 1
ATOM 973 O O . ASP A 1 127 ? 3.401 8.567 -1.535 1.00 95.44 127 ASP A O 1
ATOM 977 N N . HIS A 1 128 ? 4.818 7.762 -3.080 1.00 96.38 128 HIS A N 1
ATOM 978 C CA . HIS A 1 128 ? 5.651 7.030 -2.125 1.00 96.38 128 HIS A CA 1
ATOM 979 C C . HIS A 1 128 ? 6.389 7.943 -1.137 1.00 96.38 128 HIS A C 1
ATOM 981 O O . HIS A 1 128 ? 6.738 7.497 -0.042 1.00 96.38 128 HIS A O 1
ATOM 987 N N . GLU A 1 129 ? 6.638 9.209 -1.482 1.00 96.88 129 GLU A N 1
ATOM 988 C CA . GLU A 1 129 ? 7.289 10.157 -0.574 1.00 96.88 129 GLU A CA 1
ATOM 989 C C . GLU A 1 129 ? 6.334 10.580 0.540 1.00 96.88 129 GLU A C 1
ATOM 991 O O . GLU A 1 129 ? 6.715 10.530 1.714 1.00 96.88 129 GLU A O 1
ATOM 996 N N . ILE A 1 130 ? 5.081 10.893 0.195 1.00 97.31 130 ILE A N 1
ATOM 997 C CA . ILE A 1 130 ? 4.028 11.206 1.170 1.00 97.31 130 ILE A CA 1
ATOM 998 C C . ILE A 1 130 ? 3.773 10.008 2.091 1.00 97.31 130 ILE A C 1
ATOM 1000 O O . ILE A 1 130 ? 3.698 10.186 3.313 1.00 97.31 130 ILE A O 1
ATOM 1004 N N . LEU A 1 131 ? 3.687 8.786 1.545 1.00 97.81 131 LEU A N 1
ATOM 1005 C CA . LEU A 1 131 ? 3.523 7.574 2.357 1.00 97.81 131 LEU A CA 1
ATOM 1006 C C . LEU A 1 131 ? 4.679 7.417 3.354 1.00 97.81 131 LEU A C 1
ATOM 1008 O O . LEU A 1 131 ? 4.444 7.340 4.561 1.00 97.81 131 LEU A O 1
ATOM 1012 N N . ARG A 1 132 ? 5.935 7.446 2.888 1.00 97.44 132 ARG A N 1
ATOM 1013 C CA . ARG A 1 132 ? 7.112 7.319 3.767 1.00 97.44 132 ARG A CA 1
ATOM 1014 C C . ARG A 1 132 ? 7.172 8.403 4.838 1.00 97.44 132 ARG A C 1
ATOM 1016 O O . ARG A 1 132 ? 7.419 8.097 6.006 1.00 97.44 132 ARG A O 1
ATOM 1023 N N . ALA A 1 133 ? 6.940 9.662 4.463 1.00 98.06 133 ALA A N 1
ATOM 1024 C CA . ALA A 1 133 ? 7.018 10.796 5.381 1.00 98.06 133 ALA A CA 1
ATOM 1025 C C . ALA A 1 133 ? 6.048 10.652 6.564 1.00 98.06 133 ALA A C 1
ATOM 1027 O O . ALA A 1 133 ? 6.399 10.987 7.702 1.00 98.06 133 ALA A O 1
ATOM 1028 N N . ASN A 1 134 ? 4.858 10.111 6.299 1.00 98.44 134 ASN A N 1
ATOM 1029 C CA . ASN A 1 134 ? 3.816 9.895 7.295 1.00 98.44 134 ASN A CA 1
ATOM 1030 C C . ASN A 1 134 ? 3.969 8.566 8.051 1.00 98.44 134 ASN A C 1
ATOM 1032 O O . ASN A 1 134 ? 3.629 8.493 9.231 1.00 98.44 134 ASN A O 1
ATOM 1036 N N . PHE A 1 135 ? 4.522 7.526 7.425 1.00 98.06 135 PHE A N 1
ATOM 1037 C CA . PHE A 1 135 ? 4.646 6.196 8.032 1.00 98.06 135 PHE A CA 1
ATOM 1038 C C . PHE A 1 135 ? 5.915 5.986 8.856 1.00 98.06 135 PHE A C 1
ATOM 1040 O O . PHE A 1 135 ? 6.008 4.986 9.560 1.00 98.06 135 PHE A O 1
ATOM 1047 N N . LYS A 1 136 ? 6.854 6.940 8.883 1.00 96.62 136 LYS A N 1
ATOM 1048 C CA . LYS A 1 136 ? 8.076 6.868 9.713 1.00 96.62 136 LYS A CA 1
ATOM 1049 C C . LYS A 1 136 ? 7.840 6.548 11.200 1.00 96.62 136 LYS A C 1
ATOM 1051 O O . LYS A 1 136 ? 8.737 6.055 11.875 1.00 96.62 136 LYS A O 1
ATOM 1056 N N . GLY A 1 137 ? 6.652 6.858 11.732 1.00 95.75 137 GLY A N 1
ATOM 1057 C CA . GLY A 1 137 ? 6.270 6.560 13.117 1.00 95.75 137 GLY A CA 1
ATOM 1058 C C . GLY A 1 137 ? 5.857 5.104 13.364 1.00 95.75 137 GLY A C 1
ATOM 1059 O O . GLY A 1 137 ? 5.796 4.676 14.516 1.00 95.75 137 GLY A O 1
ATOM 1060 N N . LEU A 1 138 ? 5.598 4.329 12.308 1.00 98.31 138 LEU A N 1
ATOM 1061 C CA . LEU A 1 138 ? 5.148 2.939 12.369 1.00 98.31 138 LEU A CA 1
ATOM 1062 C C . LEU A 1 138 ? 6.335 1.988 12.581 1.00 98.31 138 LEU A C 1
ATOM 1064 O O . LEU A 1 138 ? 6.631 1.119 11.766 1.00 98.31 138 LEU A O 1
ATOM 1068 N N . THR A 1 139 ? 7.044 2.150 13.697 1.00 97.31 139 THR A N 1
ATOM 1069 C CA . THR A 1 139 ? 8.312 1.447 13.965 1.00 97.31 139 THR A CA 1
ATOM 1070 C C . THR A 1 139 ? 8.177 -0.069 14.099 1.00 97.31 139 THR A C 1
ATOM 1072 O O . THR A 1 139 ? 9.177 -0.772 13.984 1.00 97.31 139 THR A O 1
ATOM 1075 N N . LYS A 1 140 ? 6.960 -0.578 14.320 1.00 98.38 140 LYS A N 1
ATOM 1076 C CA . LYS A 1 140 ? 6.637 -2.010 14.399 1.00 98.38 140 LYS A CA 1
ATOM 1077 C C . LYS A 1 140 ? 6.169 -2.610 13.072 1.00 98.38 140 LYS A C 1
ATOM 1079 O O . LYS A 1 140 ? 5.946 -3.816 13.021 1.00 98.38 140 LYS A O 1
ATOM 1084 N N . LEU A 1 141 ? 6.008 -1.800 12.022 1.00 98.69 141 LEU A N 1
ATOM 1085 C CA . LEU A 1 141 ? 5.456 -2.253 10.751 1.00 98.69 141 LEU A CA 1
ATOM 1086 C C . LEU A 1 141 ? 6.428 -3.213 10.061 1.00 98.69 141 LEU A C 1
ATOM 1088 O O . LEU A 1 141 ? 7.517 -2.810 9.662 1.00 98.69 141 LEU A O 1
ATOM 1092 N N . LYS A 1 142 ? 6.008 -4.473 9.918 1.00 98.56 142 LYS A N 1
ATOM 1093 C CA . LYS A 1 142 ? 6.769 -5.559 9.285 1.00 98.56 142 LYS A CA 1
ATOM 1094 C C . LYS A 1 142 ? 6.357 -5.800 7.845 1.00 98.56 142 LYS A C 1
ATOM 1096 O O . LYS A 1 142 ? 7.179 -6.218 7.036 1.00 98.56 142 LYS A O 1
ATOM 1101 N N . LYS A 1 143 ? 5.080 -5.568 7.534 1.00 98.69 143 LYS A N 1
ATOM 1102 C CA . LYS A 1 143 ? 4.475 -5.883 6.237 1.00 98.69 143 LYS A CA 1
ATOM 1103 C C . LYS A 1 143 ? 3.716 -4.678 5.711 1.00 98.69 143 LYS A C 1
ATOM 1105 O O . LYS A 1 143 ? 2.768 -4.230 6.357 1.00 98.69 143 LYS A O 1
ATOM 1110 N N . LEU A 1 144 ? 4.115 -4.192 4.542 1.00 98.69 144 LEU A N 1
ATOM 1111 C CA . LEU A 1 144 ? 3.443 -3.103 3.839 1.00 98.69 144 LEU A CA 1
ATOM 1112 C C . LEU A 1 144 ? 2.979 -3.586 2.466 1.00 98.69 144 LEU A C 1
ATOM 1114 O O . LEU A 1 144 ? 3.780 -4.065 1.678 1.00 98.69 144 LEU A O 1
ATOM 1118 N N . ALA A 1 145 ? 1.698 -3.445 2.163 1.00 98.44 145 ALA A N 1
ATOM 1119 C CA . ALA A 1 145 ? 1.166 -3.685 0.833 1.00 98.44 145 ALA A CA 1
ATOM 1120 C C . ALA A 1 145 ? 0.508 -2.415 0.300 1.00 98.44 145 ALA A C 1
ATOM 1122 O O . ALA A 1 145 ? -0.359 -1.827 0.946 1.00 98.44 145 ALA A O 1
ATOM 1123 N N . ILE A 1 146 ? 0.942 -2.021 -0.887 1.00 97.94 146 ILE A N 1
ATOM 1124 C CA . ILE A 1 146 ? 0.403 -0.944 -1.701 1.00 97.94 146 ILE A CA 1
ATOM 1125 C C . ILE A 1 146 ? -0.110 -1.638 -2.960 1.00 97.94 146 ILE A C 1
ATOM 1127 O O . ILE A 1 146 ? 0.677 -2.141 -3.756 1.00 97.94 146 ILE A O 1
ATOM 1131 N N . ASP A 1 147 ? -1.427 -1.747 -3.086 1.00 95.69 147 ASP A N 1
ATOM 1132 C CA . ASP A 1 147 ? -2.076 -2.491 -4.163 1.00 95.69 147 ASP A CA 1
ATOM 1133 C C . ASP A 1 147 ? -2.923 -1.567 -5.038 1.00 95.69 147 ASP A C 1
ATOM 1135 O O . ASP A 1 147 ? -3.486 -0.575 -4.571 1.00 95.69 147 ASP A O 1
ATOM 1139 N N . ARG A 1 148 ? -3.065 -1.929 -6.315 1.00 94.81 148 ARG A N 1
ATOM 1140 C CA . ARG A 1 148 ? -3.704 -1.116 -7.366 1.00 94.81 148 ARG A CA 1
ATOM 1141 C C . ARG A 1 148 ? -2.986 0.209 -7.631 1.00 94.81 148 ARG A C 1
ATOM 1143 O O . ARG A 1 148 ? -3.577 1.125 -8.209 1.00 94.81 148 ARG A O 1
ATOM 1150 N N . ASP A 1 149 ? -1.718 0.283 -7.247 1.00 95.50 149 ASP A N 1
ATOM 1151 C CA . ASP A 1 149 ? -0.831 1.400 -7.515 1.00 95.50 149 ASP A CA 1
ATOM 1152 C C . ASP A 1 149 ? -0.458 1.486 -8.991 1.00 95.50 149 ASP A C 1
ATOM 1154 O O . ASP A 1 149 ? -0.251 0.478 -9.659 1.00 95.50 149 ASP A O 1
ATOM 1158 N N . THR A 1 150 ? -0.360 2.707 -9.495 1.00 94.00 150 THR A N 1
ATOM 1159 C CA . THR A 1 150 ? 0.151 3.033 -10.821 1.00 94.00 150 THR A CA 1
ATOM 1160 C C . THR A 1 150 ? 1.177 4.158 -10.728 1.00 94.00 150 THR A C 1
ATOM 1162 O O . THR A 1 150 ? 1.317 4.811 -9.690 1.00 94.00 150 THR A O 1
ATOM 1165 N N . TYR A 1 151 ? 1.901 4.390 -11.818 1.00 92.00 151 TYR A N 1
ATOM 1166 C CA . TYR A 1 151 ? 3.063 5.265 -11.859 1.00 92.00 151 TYR A CA 1
ATOM 1167 C C . TYR A 1 151 ? 2.967 6.262 -13.005 1.00 92.00 151 TYR A C 1
ATOM 1169 O O . TYR A 1 151 ? 2.343 6.003 -14.032 1.00 92.00 151 TYR A O 1
ATOM 1177 N N . ARG A 1 152 ? 3.594 7.432 -12.817 1.00 86.94 152 ARG A N 1
ATOM 1178 C CA . ARG A 1 152 ? 3.591 8.480 -13.844 1.00 86.94 152 ARG A CA 1
ATOM 1179 C C . ARG A 1 152 ? 4.287 7.978 -15.106 1.00 86.94 152 ARG A C 1
ATOM 1181 O O . ARG A 1 152 ? 5.465 7.618 -15.069 1.00 86.94 152 ARG A O 1
ATOM 1188 N N . THR A 1 153 ? 3.538 8.036 -16.189 1.00 73.56 153 THR A N 1
ATOM 1189 C CA . THR A 1 153 ? 3.909 7.796 -17.583 1.00 73.56 153 THR A CA 1
ATOM 1190 C C . THR A 1 153 ? 4.468 9.086 -18.208 1.00 73.56 153 THR A C 1
ATOM 1192 O O . THR A 1 153 ? 4.585 10.115 -17.538 1.00 73.56 153 THR A O 1
ATOM 1195 N N . ILE A 1 154 ? 4.843 9.038 -19.491 1.00 71.50 154 ILE A N 1
ATOM 1196 C CA . ILE A 1 154 ? 5.201 10.239 -20.271 1.00 71.50 154 ILE A CA 1
ATOM 1197 C C . ILE A 1 154 ? 3.955 11.105 -20.533 1.00 71.50 154 ILE A C 1
ATOM 1199 O O . ILE A 1 154 ? 4.059 12.329 -20.556 1.00 71.50 154 ILE A O 1
ATOM 1203 N N . ASP A 1 155 ? 2.788 10.472 -20.682 1.00 70.25 155 ASP A N 1
ATOM 1204 C CA . ASP A 1 155 ? 1.491 11.134 -20.830 1.00 70.25 155 ASP A CA 1
ATOM 1205 C C . ASP A 1 155 ? 0.662 10.997 -19.545 1.00 70.25 155 ASP A C 1
ATOM 1207 O O . ASP A 1 155 ? 0.098 9.939 -19.258 1.00 70.25 155 ASP A O 1
ATOM 1211 N N . GLU A 1 156 ? 0.588 12.077 -18.764 1.00 68.75 156 GLU A N 1
ATOM 1212 C CA . GLU A 1 156 ? -0.105 12.124 -17.469 1.00 68.75 156 GLU A CA 1
ATOM 1213 C C . GLU A 1 156 ? -1.616 11.823 -17.555 1.00 68.75 156 GLU A C 1
ATOM 1215 O O . GLU A 1 156 ? -2.243 11.572 -16.522 1.00 68.75 156 GLU A O 1
ATOM 1220 N N . LEU A 1 157 ? -2.211 11.810 -18.755 1.00 66.94 157 LEU A N 1
ATOM 1221 C CA . LEU A 1 157 ? -3.634 11.523 -18.959 1.00 66.94 157 LEU A CA 1
ATOM 1222 C C . LEU A 1 157 ? -3.965 10.020 -18.985 1.00 66.94 157 LEU A C 1
ATOM 1224 O O . LEU A 1 157 ? -5.126 9.662 -18.776 1.00 66.94 157 LEU A O 1
ATOM 1228 N N . GLU A 1 158 ? -2.975 9.141 -19.178 1.00 75.94 158 GLU A N 1
ATOM 1229 C CA . GLU A 1 158 ? -3.169 7.685 -19.345 1.00 75.94 158 GLU A CA 1
ATOM 1230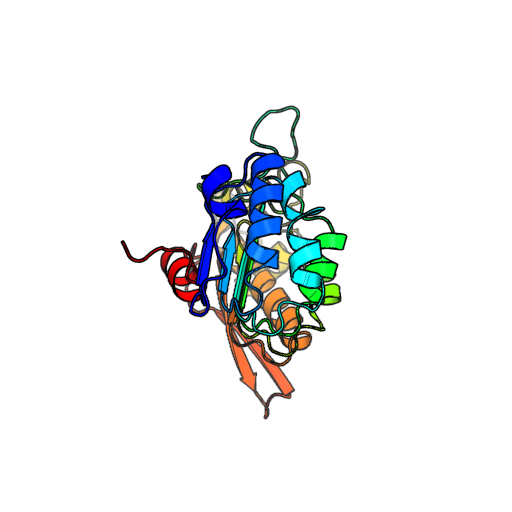 C C . GLU A 1 158 ? -2.458 6.845 -18.276 1.00 75.94 158 GLU A C 1
ATOM 1232 O O . GLU A 1 158 ? -2.109 5.682 -18.459 1.00 75.94 158 GLU A O 1
ATOM 1237 N N . VAL A 1 159 ? -2.287 7.419 -17.092 1.00 83.94 159 VAL A N 1
ATOM 1238 C CA . VAL A 1 159 ? -1.673 6.774 -15.921 1.00 83.94 159 VAL A CA 1
ATOM 1239 C C . VAL A 1 159 ? -2.270 5.407 -15.554 1.00 83.94 159 VAL A C 1
ATOM 1241 O O . VAL A 1 159 ? -1.554 4.565 -15.025 1.00 83.94 159 VAL A O 1
ATOM 1244 N N . GLU A 1 160 ? -3.542 5.121 -15.849 1.00 86.56 160 GLU A N 1
ATOM 1245 C CA . GLU A 1 160 ? -4.136 3.794 -15.594 1.00 86.56 160 GLU A CA 1
ATOM 1246 C C . GLU A 1 160 ? -3.690 2.696 -16.577 1.00 86.56 160 GLU A C 1
ATOM 1248 O O . GLU A 1 160 ? -3.869 1.506 -16.295 1.00 86.56 160 GLU A O 1
ATOM 1253 N N . ALA A 1 161 ? -3.094 3.095 -17.704 1.00 86.19 161 ALA A N 1
ATOM 1254 C CA . ALA A 1 161 ? -2.569 2.225 -18.748 1.00 86.19 161 ALA A CA 1
ATOM 1255 C C . ALA A 1 161 ? -1.077 1.893 -18.560 1.00 86.19 161 ALA A C 1
ATOM 1257 O O . ALA A 1 161 ? -0.526 1.097 -19.310 1.00 86.19 161 ALA A O 1
ATOM 1258 N N . TYR A 1 162 ? -0.426 2.416 -17.512 1.00 91.44 162 TYR A N 1
ATOM 1259 C CA . TYR A 1 162 ? 1.000 2.202 -17.215 1.00 91.44 162 TYR A CA 1
ATOM 1260 C C . TYR A 1 162 ? 1.475 0.751 -17.418 1.00 91.44 162 TYR A C 1
ATOM 1262 O O . TYR A 1 162 ? 2.494 0.510 -18.063 1.00 91.44 162 TYR A O 1
ATOM 1270 N N . TYR A 1 163 ? 0.721 -0.225 -16.900 1.00 92.12 163 TYR A N 1
ATOM 1271 C CA . TYR A 1 163 ? 1.078 -1.643 -17.001 1.00 92.12 163 TYR A CA 1
ATOM 1272 C C . TYR A 1 163 ? 0.667 -2.314 -18.313 1.00 92.12 163 TYR A C 1
ATOM 1274 O O . TYR A 1 163 ? 1.274 -3.329 -18.659 1.00 92.12 163 TYR A O 1
ATOM 1282 N N . SER A 1 164 ? -0.378 -1.824 -18.991 1.00 90.25 164 SER A N 1
ATOM 1283 C CA . SER A 1 164 ? -0.820 -2.374 -20.281 1.00 90.25 164 SER A CA 1
ATOM 1284 C C . SER A 1 164 ? 0.064 -1.877 -21.414 1.00 90.25 164 SER A C 1
ATOM 1286 O O . SER A 1 164 ? 0.474 -2.667 -22.258 1.00 90.25 164 SER A O 1
ATOM 1288 N N . ASP A 1 165 ? 0.399 -0.594 -21.365 1.00 89.38 165 ASP A N 1
ATOM 1289 C CA . ASP A 1 165 ? 1.129 0.120 -22.408 1.00 89.38 165 ASP A CA 1
ATOM 1290 C C . ASP A 1 165 ? 2.635 0.092 -22.142 1.00 89.38 165 ASP A C 1
ATOM 1292 O O . ASP A 1 165 ? 3.428 0.496 -22.987 1.00 89.38 165 ASP A O 1
ATOM 1296 N N . LYS A 1 166 ? 3.030 -0.412 -20.964 1.00 90.75 166 LYS A N 1
ATOM 1297 C CA . LYS A 1 166 ? 4.419 -0.673 -20.579 1.00 90.75 166 LYS A CA 1
ATOM 1298 C C . LYS A 1 166 ? 5.300 0.565 -20.735 1.00 90.75 166 LYS A C 1
ATOM 1300 O O . LYS A 1 166 ? 6.408 0.528 -21.270 1.00 90.75 166 LYS A O 1
ATOM 1305 N N . VAL A 1 167 ? 4.801 1.684 -20.221 1.00 84.69 167 VAL A N 1
ATOM 1306 C CA . VAL A 1 167 ? 5.453 2.986 -20.360 1.00 84.69 167 VAL A CA 1
ATOM 1307 C C . VAL A 1 167 ? 6.348 3.255 -19.157 1.00 84.69 167 VAL A C 1
ATOM 1309 O O . VAL A 1 167 ? 5.888 3.285 -18.020 1.00 84.69 167 VAL A O 1
ATOM 1312 N N . LEU A 1 168 ? 7.626 3.532 -19.402 1.00 88.38 168 LEU A N 1
ATOM 1313 C CA . LEU A 1 168 ? 8.554 4.068 -18.404 1.00 88.38 168 LEU A CA 1
ATOM 1314 C C . LEU A 1 168 ? 8.825 5.548 -18.667 1.00 88.38 168 LEU A C 1
ATOM 1316 O O . LEU A 1 168 ? 8.708 6.034 -19.793 1.00 88.38 168 LEU A O 1
ATOM 1320 N N . ARG A 1 169 ? 9.273 6.275 -17.638 1.00 88.56 169 ARG A N 1
ATOM 1321 C CA . ARG A 1 169 ? 9.926 7.564 -17.883 1.00 88.56 169 ARG A CA 1
ATOM 1322 C C . ARG A 1 169 ? 11.200 7.317 -18.682 1.00 88.56 169 ARG A C 1
ATOM 1324 O O . ARG A 1 169 ? 11.903 6.338 -18.440 1.00 88.56 169 ARG A O 1
ATOM 1331 N N . HIS A 1 170 ? 11.544 8.249 -19.566 1.00 87.81 170 HIS A N 1
ATOM 1332 C CA . HIS A 1 170 ? 12.699 8.111 -20.457 1.00 87.81 170 HIS A CA 1
ATOM 1333 C C . HIS A 1 170 ? 14.004 7.756 -19.718 1.00 87.81 170 HIS A C 1
ATOM 1335 O O . HIS A 1 170 ? 14.748 6.885 -20.153 1.00 87.81 170 HIS A O 1
ATOM 1341 N N . ALA A 1 171 ? 14.250 8.366 -18.554 1.00 89.88 171 ALA A N 1
ATOM 1342 C CA . ALA A 1 171 ? 15.435 8.069 -17.752 1.00 89.88 171 ALA A CA 1
ATOM 1343 C C . ALA A 1 171 ? 15.459 6.628 -17.211 1.00 89.88 171 ALA A C 1
ATOM 1345 O O . ALA A 1 171 ? 16.535 6.053 -17.071 1.00 89.88 171 ALA A O 1
ATOM 1346 N N . ASP A 1 172 ? 14.303 6.059 -16.866 1.00 91.56 172 ASP A N 1
ATOM 1347 C CA . ASP A 1 172 ? 14.196 4.692 -16.344 1.00 91.56 172 ASP A CA 1
ATOM 1348 C C . ASP A 1 172 ? 14.315 3.677 -17.485 1.00 91.56 172 ASP A C 1
ATOM 1350 O O . ASP A 1 172 ? 15.009 2.672 -17.343 1.00 91.56 172 ASP A O 1
ATOM 1354 N N . TRP A 1 173 ? 13.722 4.003 -18.638 1.00 91.25 173 TRP A N 1
ATOM 1355 C CA . TRP A 1 173 ? 13.887 3.249 -19.878 1.00 91.25 173 TRP A CA 1
ATOM 1356 C C . TRP A 1 173 ? 15.363 3.154 -20.278 1.00 91.25 173 TRP A C 1
ATOM 1358 O O . TRP A 1 173 ? 15.858 2.057 -20.504 1.00 91.25 173 TRP A O 1
ATOM 1368 N N . LEU A 1 174 ? 16.091 4.279 -20.291 1.00 91.38 174 LEU A N 1
ATOM 1369 C CA . LEU A 1 174 ? 17.488 4.314 -20.742 1.00 91.38 174 LEU A CA 1
ATOM 1370 C C . LEU A 1 174 ? 18.395 3.454 -19.858 1.00 91.38 174 LEU A C 1
ATOM 1372 O O . LEU A 1 174 ? 19.217 2.699 -20.369 1.00 91.38 174 LEU A O 1
ATOM 1376 N N . ARG A 1 175 ? 18.200 3.510 -18.534 1.00 93.31 175 ARG A N 1
ATOM 1377 C CA . ARG A 1 175 ? 18.954 2.666 -17.594 1.00 93.31 175 ARG A CA 1
ATOM 1378 C C . ARG A 1 175 ? 18.666 1.182 -17.803 1.00 93.31 175 ARG A C 1
ATOM 1380 O O . ARG A 1 175 ? 19.589 0.377 -17.744 1.00 93.31 175 ARG A O 1
ATOM 1387 N N . ALA A 1 176 ? 17.407 0.816 -18.041 1.00 94.12 176 ALA A N 1
ATOM 1388 C CA . ALA A 1 176 ? 17.032 -0.570 -18.296 1.00 94.12 176 ALA A CA 1
ATOM 1389 C C . ALA A 1 176 ? 17.576 -1.075 -19.643 1.00 94.12 176 ALA A C 1
ATOM 1391 O O . ALA A 1 176 ? 18.119 -2.176 -19.701 1.00 94.12 176 ALA A O 1
ATOM 1392 N N . HIS A 1 177 ? 17.491 -0.254 -20.691 1.00 92.50 177 HIS A N 1
ATOM 1393 C CA . HIS A 1 177 ? 18.040 -0.536 -22.016 1.00 92.50 177 HIS A CA 1
ATOM 1394 C C . HIS A 1 177 ? 19.556 -0.777 -21.963 1.00 92.50 177 HIS A C 1
ATOM 1396 O O . HIS A 1 177 ? 20.042 -1.800 -22.446 1.00 92.50 177 HIS A O 1
ATOM 1402 N N . GLU A 1 178 ? 20.300 0.119 -21.305 1.00 92.19 178 GLU A N 1
ATOM 1403 C CA . GLU A 1 178 ? 21.746 -0.022 -21.101 1.00 92.19 178 GLU A CA 1
ATOM 1404 C C . GLU A 1 178 ? 22.083 -1.278 -20.283 1.00 92.19 178 GLU A C 1
ATOM 1406 O O . GLU A 1 178 ? 22.960 -2.053 -20.661 1.00 92.19 178 GLU A O 1
ATOM 1411 N N . ALA A 1 179 ? 21.355 -1.533 -19.191 1.00 91.94 179 ALA A N 1
ATOM 1412 C CA . ALA A 1 179 ? 21.592 -2.690 -18.328 1.00 91.94 179 ALA A CA 1
ATOM 1413 C C . ALA A 1 179 ? 21.334 -4.041 -19.018 1.00 91.94 179 ALA A C 1
ATOM 1415 O O . ALA A 1 179 ? 21.888 -5.058 -18.595 1.00 91.94 179 ALA A O 1
ATOM 1416 N N . LEU A 1 180 ? 20.484 -4.062 -20.046 1.00 91.69 180 LEU A N 1
ATOM 1417 C CA . LEU A 1 180 ? 20.230 -5.233 -20.884 1.00 91.69 180 LEU A CA 1
ATOM 1418 C C . LEU A 1 180 ? 21.227 -5.356 -22.047 1.00 91.69 180 LEU A C 1
ATOM 1420 O O . LEU A 1 180 ? 21.258 -6.394 -22.704 1.00 91.69 180 LEU A O 1
ATOM 1424 N N . GLY A 1 181 ? 22.065 -4.341 -22.283 1.00 89.75 181 GLY A N 1
ATOM 1425 C CA . GLY A 1 181 ? 23.020 -4.327 -23.390 1.00 89.75 181 GLY A CA 1
ATOM 1426 C C . GLY A 1 181 ? 22.340 -4.334 -24.758 1.00 89.75 181 GLY A C 1
ATOM 1427 O O . GLY A 1 181 ? 22.875 -4.920 -25.700 1.00 89.75 181 GLY A O 1
ATOM 1428 N N . VAL A 1 182 ? 21.147 -3.738 -24.855 1.00 86.00 182 VAL A N 1
ATOM 1429 C CA . VAL A 1 182 ? 20.394 -3.648 -26.110 1.00 86.00 182 VAL A CA 1
ATOM 1430 C C . VAL A 1 182 ? 21.177 -2.772 -27.089 1.00 86.00 182 VAL A C 1
ATOM 1432 O O . VAL A 1 182 ? 21.666 -1.700 -26.730 1.00 86.00 182 VAL A O 1
ATOM 1435 N N . ASN A 1 183 ? 21.351 -3.265 -28.314 1.00 79.56 183 ASN A N 1
ATOM 1436 C CA . ASN A 1 183 ? 22.119 -2.576 -29.343 1.00 79.56 183 ASN A CA 1
ATOM 1437 C C . ASN A 1 183 ? 21.314 -1.393 -29.910 1.00 79.56 183 ASN A C 1
ATOM 1439 O O . ASN A 1 183 ? 20.156 -1.561 -30.278 1.00 79.56 183 ASN A O 1
ATOM 1443 N N . GLU A 1 184 ? 21.941 -0.220 -30.010 1.00 75.56 184 GLU A N 1
ATOM 1444 C CA . GLU A 1 184 ? 21.325 1.002 -30.552 1.00 75.56 184 GLU A CA 1
ATOM 1445 C C . GLU A 1 184 ? 21.009 0.895 -32.054 1.00 75.56 184 GLU A C 1
ATOM 1447 O O . GLU A 1 184 ? 20.153 1.622 -32.548 1.00 75.56 184 GLU A O 1
ATOM 1452 N N . ASP A 1 185 ? 21.670 -0.025 -32.767 1.00 79.62 185 ASP A N 1
ATOM 1453 C CA . ASP A 1 185 ? 21.473 -0.256 -34.205 1.00 79.62 185 ASP A CA 1
ATOM 1454 C C . ASP A 1 185 ? 20.318 -1.229 -34.529 1.00 79.62 185 ASP A C 1
ATOM 1456 O O . ASP A 1 185 ? 20.172 -1.637 -35.683 1.00 79.62 185 ASP A O 1
ATOM 1460 N N . LEU A 1 186 ? 19.533 -1.669 -33.536 1.00 77.94 186 LEU A N 1
ATOM 1461 C CA . LEU A 1 186 ? 18.374 -2.529 -33.793 1.00 77.94 186 LEU A CA 1
ATOM 1462 C C . LEU A 1 186 ? 17.283 -1.764 -34.547 1.00 77.94 186 LEU A C 1
ATOM 1464 O O . LEU A 1 186 ? 17.040 -0.582 -34.300 1.00 77.94 186 LEU A O 1
ATOM 1468 N N . GLU A 1 187 ? 16.603 -2.460 -35.456 1.00 79.00 187 GLU A N 1
ATOM 1469 C CA . GLU A 1 187 ? 15.346 -1.961 -36.007 1.00 79.00 187 GLU A CA 1
ATOM 1470 C C . GLU A 1 187 ? 14.292 -1.908 -34.887 1.00 79.00 187 GLU A C 1
ATOM 1472 O O . GLU A 1 187 ? 14.348 -2.688 -33.937 1.00 79.00 187 GLU A O 1
ATOM 1477 N N . ASP A 1 188 ? 13.335 -0.980 -34.985 1.00 78.00 188 ASP A N 1
ATOM 1478 C CA . ASP A 1 188 ? 12.311 -0.737 -33.949 1.00 78.00 188 ASP A CA 1
ATOM 1479 C C . ASP A 1 188 ? 11.568 -2.031 -33.555 1.00 78.00 188 ASP A C 1
ATOM 1481 O O . ASP A 1 188 ? 11.353 -2.303 -32.376 1.00 78.00 188 ASP A O 1
ATOM 1485 N N . ASP A 1 189 ? 11.277 -2.885 -34.544 1.00 79.06 189 ASP A N 1
ATOM 1486 C CA . ASP A 1 189 ? 10.597 -4.174 -34.364 1.00 79.06 189 ASP A CA 1
ATOM 1487 C C . ASP A 1 189 ? 11.437 -5.217 -33.591 1.00 79.06 189 ASP A C 1
ATOM 1489 O O . ASP A 1 189 ? 10.879 -6.171 -33.044 1.00 79.06 189 ASP A O 1
ATOM 1493 N N . ASP A 1 190 ? 12.760 -5.043 -33.519 1.00 82.88 190 ASP A N 1
ATOM 1494 C CA . ASP A 1 190 ? 13.688 -5.943 -32.821 1.00 82.88 190 ASP A CA 1
ATOM 1495 C C . ASP A 1 190 ? 14.006 -5.480 -31.387 1.00 82.88 190 ASP A C 1
ATOM 1497 O O . ASP A 1 190 ? 14.675 -6.195 -30.631 1.00 82.88 190 ASP A O 1
ATOM 1501 N N . VAL A 1 191 ? 13.544 -4.291 -30.982 1.00 83.75 191 VAL A N 1
ATOM 1502 C CA . VAL A 1 191 ? 13.768 -3.769 -29.630 1.00 83.75 191 VAL A CA 1
ATOM 1503 C C . VAL A 1 191 ? 12.921 -4.565 -28.625 1.00 83.75 191 VAL A C 1
ATOM 1505 O O . VAL A 1 191 ? 11.693 -4.618 -28.742 1.00 83.75 191 VAL A O 1
ATOM 1508 N N . PRO A 1 192 ? 13.521 -5.154 -27.570 1.00 90.56 192 PRO A N 1
ATOM 1509 C CA . PRO A 1 192 ? 12.790 -5.952 -26.589 1.00 90.56 192 PRO A CA 1
ATOM 1510 C C . PRO A 1 192 ? 12.064 -5.055 -25.567 1.00 90.56 192 PRO A C 1
ATOM 1512 O O . PRO A 1 192 ? 12.384 -5.055 -24.377 1.00 90.56 192 PRO A O 1
ATOM 1515 N N . TYR A 1 193 ? 11.077 -4.272 -26.018 1.00 90.56 193 TYR A N 1
ATOM 1516 C CA . TYR A 1 193 ? 10.338 -3.295 -25.198 1.00 90.56 193 TYR A CA 1
ATOM 1517 C C . TYR A 1 193 ? 9.780 -3.883 -23.905 1.00 90.56 193 TYR A C 1
ATOM 1519 O O . TYR A 1 193 ? 9.878 -3.264 -22.845 1.00 90.56 193 TYR A O 1
ATOM 1527 N N . ASP A 1 194 ? 9.231 -5.091 -23.989 1.00 92.62 194 ASP A N 1
ATOM 1528 C CA . ASP A 1 194 ? 8.675 -5.804 -22.845 1.00 92.62 194 ASP A CA 1
ATOM 1529 C C . ASP A 1 194 ? 9.736 -6.080 -21.777 1.00 92.62 194 ASP A C 1
ATOM 1531 O O . ASP A 1 194 ? 9.509 -5.831 -20.595 1.00 92.62 194 ASP A O 1
ATOM 1535 N N . GLU A 1 195 ? 10.915 -6.546 -22.186 1.00 94.25 195 GLU A N 1
ATOM 1536 C CA . GLU A 1 195 ? 12.013 -6.859 -21.270 1.00 94.25 195 GLU A CA 1
ATOM 1537 C C . GLU A 1 195 ? 12.593 -5.587 -20.647 1.00 94.25 195 GLU A C 1
ATOM 1539 O O . GLU A 1 195 ? 12.875 -5.557 -19.446 1.00 94.25 195 GLU A O 1
ATOM 1544 N N . ILE A 1 196 ? 12.715 -4.519 -21.443 1.00 94.62 196 ILE A N 1
ATOM 1545 C CA . ILE A 1 196 ? 13.152 -3.201 -20.970 1.00 94.62 196 ILE A CA 1
ATOM 1546 C C . ILE A 1 196 ? 12.163 -2.664 -19.931 1.00 94.62 196 ILE A C 1
ATOM 1548 O O . ILE A 1 196 ? 12.587 -2.202 -18.867 1.00 94.62 196 ILE A O 1
ATOM 1552 N N . PHE A 1 197 ? 10.855 -2.756 -20.197 1.00 95.19 197 PHE A N 1
ATOM 1553 C CA . PHE A 1 197 ? 9.827 -2.339 -19.249 1.00 95.19 197 PHE A CA 1
ATOM 1554 C C . PHE A 1 197 ? 9.895 -3.146 -17.953 1.00 95.19 197 PHE A C 1
ATOM 1556 O O . PHE A 1 197 ? 9.993 -2.550 -16.881 1.00 95.19 197 PHE A O 1
ATOM 1563 N N . GLU A 1 198 ? 9.870 -4.481 -18.029 1.00 96.06 198 GLU A N 1
ATOM 1564 C CA . GLU A 1 198 ?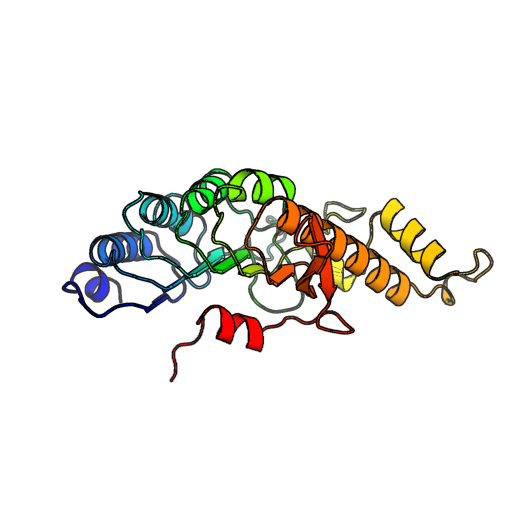 9.888 -5.333 -16.834 1.00 96.06 198 GLU A CA 1
ATOM 1565 C C . GLU A 1 198 ? 11.146 -5.081 -15.999 1.00 96.06 198 GLU A C 1
ATOM 1567 O O . GLU A 1 198 ? 11.069 -4.989 -14.771 1.00 96.06 198 GLU A O 1
ATOM 1572 N N . ARG A 1 199 ? 12.301 -4.893 -16.651 1.00 95.38 199 ARG A N 1
ATOM 1573 C CA . ARG A 1 199 ? 13.548 -4.559 -15.964 1.00 95.38 199 ARG A CA 1
ATOM 1574 C C . ARG A 1 199 ? 13.475 -3.193 -15.287 1.00 95.38 199 ARG A C 1
ATOM 1576 O O . ARG A 1 199 ? 13.734 -3.103 -14.089 1.00 95.38 199 ARG A O 1
ATOM 1583 N N . GLY A 1 200 ? 13.115 -2.145 -16.023 1.00 95.69 200 GLY A N 1
ATOM 1584 C CA . GLY A 1 200 ? 13.086 -0.786 -15.484 1.00 95.69 200 GLY A CA 1
ATOM 1585 C C . GLY A 1 200 ? 12.026 -0.598 -14.399 1.00 95.69 200 GLY A C 1
ATOM 1586 O O . GLY A 1 200 ? 12.292 0.042 -13.382 1.00 95.69 200 GLY A O 1
ATOM 1587 N N . HIS A 1 201 ? 10.851 -1.208 -14.563 1.00 96.38 201 HIS A N 1
ATOM 1588 C CA . HIS A 1 201 ? 9.799 -1.192 -13.553 1.00 96.38 201 HIS A CA 1
ATOM 1589 C C . HIS A 1 201 ? 10.217 -1.953 -12.286 1.00 96.38 201 HIS A C 1
ATOM 1591 O O . HIS A 1 201 ? 10.044 -1.443 -11.178 1.00 96.38 201 HIS A O 1
ATOM 1597 N N . ARG A 1 202 ? 10.828 -3.137 -12.426 1.00 96.88 202 ARG A N 1
ATOM 1598 C CA . ARG A 1 202 ? 11.374 -3.887 -11.287 1.00 96.88 202 ARG A CA 1
ATOM 1599 C C . ARG A 1 202 ? 12.433 -3.079 -10.540 1.00 96.88 202 ARG A C 1
ATOM 1601 O O . ARG A 1 202 ? 12.355 -2.977 -9.320 1.00 96.88 202 ARG A O 1
ATOM 1608 N N . ASP A 1 203 ? 13.384 -2.477 -11.252 1.00 96.38 203 ASP A N 1
ATOM 1609 C CA . ASP A 1 203 ? 14.451 -1.673 -10.644 1.00 96.38 203 ASP A CA 1
ATOM 1610 C C . ASP A 1 203 ? 13.876 -0.447 -9.901 1.00 96.38 203 ASP A C 1
ATOM 1612 O O . ASP A 1 203 ? 14.341 -0.103 -8.811 1.00 96.38 203 ASP A O 1
ATOM 1616 N N . LEU A 1 204 ? 12.807 0.166 -10.428 1.00 95.56 204 LEU A N 1
ATOM 1617 C CA . LEU A 1 204 ? 12.059 1.226 -9.745 1.00 95.56 204 LEU A CA 1
ATOM 1618 C C . LEU A 1 204 ? 11.423 0.723 -8.436 1.00 95.56 204 LEU A C 1
ATOM 1620 O O . LEU A 1 204 ? 11.553 1.381 -7.403 1.00 95.56 204 LEU A O 1
ATOM 1624 N N . MET A 1 205 ? 10.754 -0.435 -8.456 1.00 97.50 205 MET A N 1
ATOM 1625 C CA . MET A 1 205 ? 10.096 -0.990 -7.264 1.00 97.50 205 MET A CA 1
ATOM 1626 C C . MET A 1 205 ? 11.093 -1.413 -6.191 1.00 97.50 205 MET A C 1
ATOM 1628 O O . MET A 1 205 ? 10.846 -1.165 -5.012 1.00 97.50 205 MET A O 1
ATOM 1632 N N . LEU A 1 206 ? 12.242 -1.968 -6.585 1.00 97.69 206 LEU A N 1
ATOM 1633 C CA . LEU A 1 206 ? 13.331 -2.283 -5.660 1.00 97.69 206 LEU A CA 1
ATOM 1634 C C . LEU A 1 206 ? 13.838 -1.015 -4.963 1.00 97.69 206 LEU A C 1
ATOM 1636 O O . LEU A 1 206 ? 13.928 -0.984 -3.736 1.00 97.69 206 LEU A O 1
ATOM 1640 N N . ALA A 1 207 ? 14.064 0.064 -5.717 1.00 96.69 207 ALA A N 1
ATOM 1641 C CA . ALA A 1 207 ? 14.486 1.338 -5.143 1.00 96.69 207 ALA A CA 1
ATOM 1642 C C . ALA A 1 207 ? 13.435 1.929 -4.180 1.00 96.69 207 ALA A C 1
ATOM 1644 O O . ALA A 1 207 ? 13.786 2.456 -3.122 1.00 96.69 207 ALA A O 1
ATOM 1645 N N . GLU A 1 208 ? 12.140 1.850 -4.507 1.00 97.69 208 GLU A N 1
ATOM 1646 C CA . GLU A 1 208 ? 11.079 2.309 -3.601 1.00 97.69 208 GLU A CA 1
ATOM 1647 C C . GLU A 1 208 ? 10.961 1.429 -2.345 1.00 97.69 208 GLU A C 1
ATOM 1649 O O . GLU A 1 208 ? 10.765 1.957 -1.244 1.00 97.69 208 GLU A O 1
ATOM 1654 N N . ALA A 1 209 ? 11.140 0.113 -2.469 1.00 98.12 209 ALA A N 1
ATOM 1655 C CA . ALA A 1 209 ? 11.164 -0.821 -1.347 1.00 98.12 209 ALA A CA 1
ATOM 1656 C C . ALA A 1 209 ? 12.326 -0.536 -0.383 1.00 98.12 209 ALA A C 1
ATOM 1658 O O . ALA A 1 209 ? 12.110 -0.449 0.828 1.00 98.12 209 ALA A O 1
ATOM 1659 N N . GLU A 1 210 ? 13.532 -0.295 -0.898 1.00 97.50 210 GLU A N 1
ATOM 1660 C CA . GLU A 1 210 ? 14.711 0.051 -0.093 1.00 97.50 210 GLU A CA 1
ATOM 1661 C C . GLU A 1 210 ? 14.541 1.389 0.640 1.00 97.50 210 GLU A C 1
ATOM 1663 O O . GLU A 1 210 ? 14.827 1.490 1.836 1.00 97.50 210 GLU A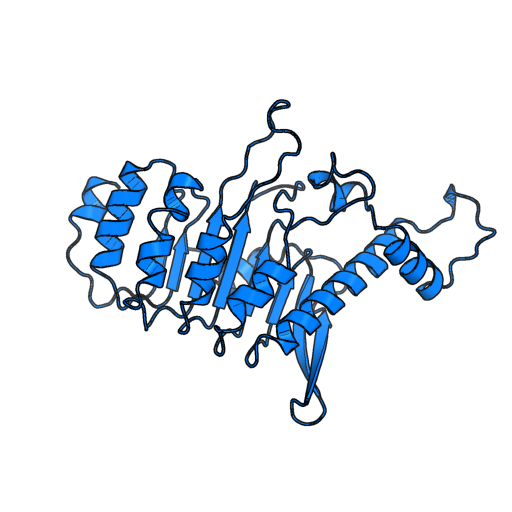 O 1
ATOM 1668 N N . LYS A 1 211 ? 13.986 2.413 -0.025 1.00 97.31 211 LYS A N 1
ATOM 1669 C CA . LYS A 1 211 ? 13.649 3.694 0.627 1.00 97.31 211 LYS A CA 1
ATOM 1670 C C . LYS A 1 211 ? 12.632 3.514 1.758 1.00 97.31 211 LYS A C 1
ATOM 1672 O O . LYS A 1 211 ? 12.733 4.171 2.799 1.00 97.31 211 LYS A O 1
ATOM 1677 N N . ASN A 1 212 ? 11.637 2.644 1.568 1.00 97.38 212 ASN A N 1
ATOM 1678 C CA . ASN A 1 212 ? 10.674 2.306 2.616 1.00 97.38 212 ASN A CA 1
ATOM 1679 C C . ASN A 1 212 ? 11.358 1.570 3.775 1.00 97.38 212 ASN A C 1
ATOM 1681 O O . ASN A 1 212 ? 11.171 1.958 4.926 1.00 97.38 212 ASN A O 1
ATOM 1685 N N . ALA A 1 213 ? 12.212 0.587 3.490 1.00 96.56 213 ALA A N 1
ATOM 1686 C CA . ALA A 1 213 ? 12.968 -0.162 4.491 1.00 96.56 213 ALA A CA 1
ATOM 1687 C C . ALA A 1 213 ? 13.914 0.727 5.319 1.00 96.56 213 ALA A C 1
ATOM 1689 O O . ALA A 1 213 ? 14.040 0.535 6.529 1.00 96.56 213 ALA A O 1
ATOM 1690 N N . ALA A 1 214 ? 14.528 1.739 4.698 1.00 94.94 214 ALA A N 1
ATOM 1691 C CA . ALA A 1 214 ? 15.341 2.738 5.392 1.00 94.94 214 ALA A CA 1
ATOM 1692 C C . ALA A 1 214 ? 14.520 3.612 6.363 1.00 94.94 214 ALA A C 1
ATOM 1694 O O . ALA A 1 214 ? 15.049 4.104 7.358 1.00 94.94 214 ALA A O 1
ATOM 1695 N N . THR A 1 215 ? 13.227 3.800 6.085 1.00 95.19 215 THR A N 1
ATOM 1696 C CA . THR A 1 215 ? 12.307 4.610 6.903 1.00 95.19 215 THR A CA 1
ATOM 1697 C C . THR A 1 215 ? 11.592 3.779 7.976 1.00 95.19 215 THR A C 1
ATOM 1699 O O . THR A 1 215 ? 11.257 4.292 9.044 1.00 95.19 215 THR A O 1
ATOM 1702 N N . LEU A 1 216 ? 11.356 2.495 7.703 1.00 96.62 216 LEU A N 1
ATOM 1703 C CA . LEU A 1 216 ? 10.581 1.573 8.528 1.00 96.62 216 LEU A CA 1
ATOM 1704 C C . LEU A 1 216 ? 11.514 0.510 9.136 1.00 96.62 216 LEU A C 1
ATOM 1706 O O . LEU A 1 216 ? 11.861 -0.479 8.481 1.00 96.62 216 LEU A O 1
ATOM 1710 N N . PRO A 1 217 ? 11.940 0.675 10.401 1.00 94.25 217 PRO A N 1
ATOM 1711 C CA . PRO A 1 217 ? 13.029 -0.115 10.970 1.00 94.25 217 PRO A CA 1
ATOM 1712 C C . PRO A 1 217 ? 12.700 -1.600 11.144 1.00 94.25 217 PRO A C 1
ATOM 1714 O O . PRO A 1 217 ? 13.625 -2.402 11.143 1.00 94.25 217 PRO A O 1
ATOM 1717 N N . SER A 1 218 ? 11.425 -1.979 11.237 1.00 96.94 218 SER A N 1
ATOM 1718 C CA . SER A 1 218 ? 11.012 -3.386 11.346 1.00 96.94 218 SER A CA 1
ATOM 1719 C C . SER A 1 218 ? 10.493 -3.971 10.031 1.00 96.94 218 SER A C 1
ATOM 1721 O O . SER A 1 218 ? 9.958 -5.071 10.057 1.00 96.94 218 SER A O 1
ATOM 1723 N N . LEU A 1 219 ? 10.595 -3.257 8.901 1.00 98.06 219 LEU A N 1
ATOM 1724 C CA . LEU A 1 219 ? 10.043 -3.736 7.632 1.00 98.06 219 LEU A CA 1
ATOM 1725 C C . LEU A 1 219 ? 10.800 -4.981 7.154 1.00 98.06 219 LEU A C 1
ATOM 1727 O O . LEU A 1 219 ? 12.008 -4.920 6.937 1.00 98.06 219 LEU A O 1
ATOM 1731 N N . GLU A 1 220 ? 10.061 -6.074 6.979 1.00 97.75 220 GLU A N 1
ATOM 1732 C CA . GLU A 1 220 ? 10.545 -7.396 6.555 1.00 97.75 220 GLU A CA 1
ATOM 1733 C C . GLU A 1 220 ? 10.024 -7.760 5.156 1.00 97.75 220 GLU A C 1
ATOM 1735 O O . GLU A 1 220 ? 10.621 -8.568 4.446 1.00 97.75 220 GLU A O 1
ATOM 1740 N N . TRP A 1 221 ? 8.885 -7.190 4.753 1.00 98.31 221 TRP A N 1
ATOM 1741 C CA . TRP A 1 221 ? 8.220 -7.510 3.495 1.00 98.31 221 TRP A CA 1
ATOM 1742 C C . TRP A 1 221 ? 7.433 -6.316 2.959 1.00 98.31 221 TRP A C 1
ATOM 1744 O O . TRP A 1 221 ? 6.745 -5.618 3.715 1.00 98.31 221 TRP A O 1
ATOM 1754 N N . ILE A 1 222 ? 7.491 -6.115 1.645 1.00 98.44 222 ILE A N 1
ATOM 1755 C CA . ILE A 1 222 ? 6.722 -5.088 0.950 1.00 98.44 222 ILE A CA 1
ATOM 1756 C C . ILE A 1 222 ? 6.157 -5.603 -0.373 1.00 98.44 222 ILE A C 1
ATOM 1758 O O . ILE A 1 222 ? 6.792 -6.385 -1.077 1.00 98.44 222 ILE A O 1
ATOM 1762 N N . PHE A 1 223 ? 4.956 -5.145 -0.707 1.00 98.50 223 PHE A N 1
ATOM 1763 C CA . PHE A 1 223 ? 4.346 -5.303 -2.018 1.00 98.50 223 PHE A CA 1
ATOM 1764 C C . PHE A 1 223 ? 3.993 -3.935 -2.585 1.00 98.50 223 PHE A C 1
ATOM 1766 O O . PHE A 1 223 ? 3.233 -3.193 -1.967 1.00 98.50 223 PHE A O 1
ATOM 1773 N N . CYS A 1 224 ? 4.560 -3.611 -3.741 1.00 97.62 224 CYS A N 1
ATOM 1774 C CA . CYS A 1 224 ? 4.207 -2.459 -4.565 1.00 97.62 224 CYS A CA 1
ATOM 1775 C C . CYS A 1 224 ? 4.573 -2.769 -6.020 1.00 97.62 224 CYS A C 1
ATOM 1777 O O . CYS A 1 224 ? 5.437 -3.609 -6.280 1.00 97.62 224 CYS A O 1
ATOM 1779 N N . GLY A 1 225 ? 3.879 -2.155 -6.972 1.00 96.31 225 GLY A N 1
ATOM 1780 C CA . GLY A 1 225 ? 4.118 -2.355 -8.398 1.00 96.31 225 GLY A CA 1
ATOM 1781 C C . GLY A 1 225 ? 3.932 -3.795 -8.858 1.00 96.31 225 GLY A C 1
ATOM 1782 O O . GLY A 1 225 ? 4.636 -4.261 -9.742 1.00 96.31 225 GLY A O 1
ATOM 1783 N N . GLN A 1 226 ? 3.033 -4.554 -8.226 1.00 96.06 226 GLN A N 1
ATOM 1784 C CA . GLN A 1 226 ? 2.856 -5.986 -8.509 1.00 96.06 226 GLN A CA 1
ATOM 1785 C C . GLN A 1 226 ? 4.112 -6.842 -8.225 1.00 96.06 226 GLN A C 1
ATOM 1787 O O . GLN A 1 226 ? 4.248 -7.943 -8.760 1.00 96.06 226 GLN A O 1
ATOM 1792 N N . TRP A 1 227 ? 5.021 -6.364 -7.366 1.00 97.44 227 TRP A N 1
ATOM 1793 C CA . TRP A 1 227 ? 6.217 -7.090 -6.944 1.00 97.44 227 TRP A CA 1
ATOM 1794 C C . TRP A 1 227 ? 6.181 -7.404 -5.445 1.00 97.44 227 TRP A C 1
ATOM 1796 O O . TRP A 1 227 ? 6.291 -6.493 -4.622 1.00 97.44 227 TRP A O 1
ATOM 1806 N N . PRO A 1 228 ? 6.071 -8.686 -5.049 1.00 97.75 228 PRO A N 1
ATOM 1807 C CA . PRO A 1 228 ? 6.337 -9.093 -3.676 1.00 97.75 228 PRO A CA 1
ATOM 1808 C C . PRO A 1 228 ? 7.846 -9.109 -3.421 1.00 97.75 228 PRO A C 1
ATOM 1810 O O . PRO A 1 228 ? 8.599 -9.798 -4.112 1.00 97.75 228 PRO A O 1
ATOM 1813 N N . MET A 1 229 ? 8.294 -8.388 -2.399 1.00 98.31 229 MET A N 1
ATOM 1814 C CA . MET A 1 229 ? 9.708 -8.260 -2.057 1.00 98.31 229 MET A CA 1
ATOM 1815 C C . MET A 1 229 ? 9.937 -8.553 -0.574 1.00 98.31 229 MET A C 1
ATOM 1817 O O . MET A 1 229 ? 9.210 -8.064 0.292 1.00 98.31 229 MET A O 1
ATOM 1821 N N . ALA A 1 230 ? 10.961 -9.350 -0.279 1.00 98.00 230 ALA A N 1
ATOM 1822 C CA . ALA A 1 230 ? 11.521 -9.455 1.062 1.00 98.00 230 ALA A CA 1
ATOM 1823 C C . ALA A 1 230 ? 12.537 -8.335 1.288 1.00 98.00 230 ALA A C 1
ATOM 1825 O O . ALA A 1 230 ? 13.194 -7.885 0.350 1.00 98.00 230 ALA A O 1
ATOM 1826 N N . ILE A 1 231 ? 12.665 -7.905 2.539 1.00 97.75 231 ILE A N 1
ATOM 1827 C CA . ILE A 1 231 ? 13.716 -6.992 2.973 1.00 97.75 231 ILE A CA 1
ATOM 1828 C C . ILE A 1 231 ? 14.769 -7.811 3.708 1.00 97.75 231 ILE A C 1
ATOM 1830 O O . ILE A 1 231 ? 14.508 -8.364 4.777 1.00 97.75 231 ILE A O 1
ATOM 1834 N N . GLU A 1 232 ? 15.955 -7.893 3.122 1.00 95.12 232 GLU A N 1
ATOM 1835 C CA . GLU A 1 232 ? 17.094 -8.582 3.711 1.00 95.12 232 GLU A CA 1
ATOM 1836 C C . GLU A 1 232 ? 18.002 -7.585 4.426 1.00 95.12 232 GLU A C 1
ATOM 1838 O O . GLU A 1 232 ? 18.307 -6.503 3.918 1.00 95.12 232 GLU A O 1
ATOM 1843 N N . GLU A 1 233 ? 18.435 -7.954 5.629 1.00 90.00 233 GLU A N 1
ATOM 1844 C CA . GLU A 1 233 ? 19.395 -7.175 6.399 1.00 90.00 233 GLU A CA 1
ATOM 1845 C C . GLU A 1 233 ? 20.813 -7.689 6.154 1.00 90.00 233 GLU A C 1
ATOM 1847 O O . GLU A 1 233 ? 21.140 -8.850 6.408 1.00 90.00 233 GLU A O 1
ATOM 1852 N N . HIS A 1 234 ? 21.684 -6.786 5.724 1.00 84.38 234 HIS A N 1
ATOM 1853 C CA . HIS A 1 234 ? 23.110 -7.023 5.571 1.00 84.38 234 HIS A CA 1
ATOM 1854 C C . HIS A 1 234 ? 23.901 -6.161 6.560 1.00 84.38 234 HIS A C 1
ATOM 1856 O O . HIS A 1 234 ? 23.406 -5.180 7.124 1.00 84.38 234 HIS A O 1
ATOM 1862 N N . GLU A 1 235 ? 25.156 -6.550 6.794 1.00 79.44 235 GLU A N 1
ATOM 1863 C CA . GLU A 1 235 ? 26.101 -5.802 7.636 1.00 79.44 235 GLU A CA 1
ATOM 1864 C C . GLU A 1 235 ? 25.565 -5.473 9.046 1.00 79.44 235 GLU A C 1
ATOM 1866 O O . GLU A 1 235 ? 25.740 -4.364 9.556 1.00 79.44 235 GLU A O 1
ATOM 1871 N N . ASN A 1 236 ? 24.918 -6.451 9.693 1.00 74.44 236 ASN A N 1
ATOM 1872 C CA . ASN A 1 236 ? 24.268 -6.312 11.004 1.00 74.44 236 ASN A CA 1
ATOM 1873 C C . ASN A 1 236 ? 23.148 -5.248 11.029 1.00 74.44 236 ASN A C 1
ATOM 1875 O O . ASN A 1 236 ? 23.085 -4.441 11.958 1.00 74.44 236 ASN A O 1
ATOM 1879 N N . GLY A 1 237 ? 22.291 -5.221 10.002 1.00 69.12 237 GLY A N 1
ATOM 1880 C CA . GLY A 1 237 ? 21.117 -4.338 9.933 1.00 69.12 237 GLY A CA 1
ATOM 1881 C C . GLY A 1 237 ? 21.411 -2.914 9.454 1.00 69.12 237 GLY A C 1
ATOM 1882 O O . GLY A 1 237 ? 20.527 -2.060 9.481 1.00 69.12 237 GLY A O 1
ATOM 1883 N N . LYS A 1 238 ? 22.646 -2.632 9.016 1.00 72.69 238 LYS A N 1
ATOM 1884 C CA . LYS A 1 238 ? 23.036 -1.312 8.490 1.00 72.69 238 LYS A CA 1
ATOM 1885 C C . LYS A 1 238 ? 22.585 -1.087 7.055 1.00 72.69 238 LYS A C 1
ATOM 1887 O O . LYS A 1 238 ? 22.338 0.052 6.671 1.00 72.69 238 LYS A O 1
ATOM 1892 N N . VAL A 1 239 ? 22.506 -2.161 6.278 1.00 80.44 239 VAL A N 1
ATOM 1893 C CA . VAL A 1 239 ? 22.079 -2.129 4.882 1.00 80.44 239 VAL A CA 1
ATOM 1894 C C . VAL A 1 239 ? 20.842 -2.998 4.766 1.00 80.44 239 VAL A C 1
ATOM 1896 O O . VAL A 1 239 ? 20.860 -4.156 5.178 1.00 80.44 239 VAL A O 1
ATOM 1899 N N . LYS A 1 240 ? 19.770 -2.430 4.221 1.00 90.12 240 LYS A N 1
ATOM 1900 C CA . LYS A 1 240 ? 18.545 -3.157 3.904 1.00 90.12 240 LYS A CA 1
ATOM 1901 C C . LYS A 1 240 ? 18.395 -3.207 2.396 1.00 90.12 240 LYS A C 1
ATOM 1903 O O . LYS A 1 240 ? 18.346 -2.151 1.772 1.00 90.12 240 LYS A O 1
ATOM 1908 N N . ALA A 1 241 ? 18.350 -4.412 1.844 1.00 95.31 241 ALA A N 1
ATOM 1909 C CA . ALA A 1 241 ? 18.188 -4.642 0.416 1.00 95.31 241 ALA A CA 1
ATOM 1910 C C . ALA A 1 241 ? 16.808 -5.241 0.145 1.00 95.31 241 ALA A C 1
ATOM 1912 O O . ALA A 1 241 ? 16.338 -6.098 0.897 1.00 95.31 241 ALA A O 1
ATOM 1913 N N . ALA A 1 242 ? 16.160 -4.792 -0.926 1.00 97.62 242 ALA A N 1
ATOM 1914 C CA . ALA A 1 242 ? 14.929 -5.412 -1.390 1.00 97.62 242 ALA A CA 1
ATOM 1915 C C . ALA A 1 242 ? 15.264 -6.579 -2.326 1.00 97.62 242 ALA A C 1
ATOM 1917 O O . ALA A 1 242 ? 16.044 -6.435 -3.266 1.00 97.62 242 ALA A O 1
ATOM 1918 N N . VAL A 1 243 ? 14.654 -7.740 -2.089 1.00 97.25 243 VAL A N 1
ATOM 1919 C CA . VAL A 1 243 ? 14.829 -8.937 -2.917 1.00 97.25 243 VAL A CA 1
ATOM 1920 C C . VAL A 1 243 ? 13.461 -9.397 -3.418 1.00 97.25 243 VAL A C 1
ATOM 1922 O O . VAL A 1 243 ? 12.579 -9.686 -2.606 1.00 97.25 243 VAL A O 1
ATOM 1925 N N . PRO A 1 244 ? 13.243 -9.480 -4.740 1.00 97.12 244 PRO A N 1
ATOM 1926 C CA . PRO A 1 244 ? 11.971 -9.933 -5.278 1.00 97.12 244 PRO A CA 1
ATOM 1927 C C . PRO A 1 244 ? 11.793 -11.428 -5.024 1.00 97.12 244 PRO A C 1
ATOM 1929 O O . PRO A 1 244 ? 12.713 -12.226 -5.202 1.00 97.12 244 PRO A O 1
ATOM 1932 N N . LEU A 1 245 ? 10.583 -11.803 -4.618 1.00 96.56 245 LEU A N 1
ATOM 1933 C CA . LEU A 1 245 ? 10.222 -13.180 -4.274 1.00 96.56 245 LEU A CA 1
ATOM 1934 C C . LEU A 1 245 ? 9.734 -13.988 -5.479 1.00 96.56 245 LEU A C 1
ATOM 1936 O O . LEU A 1 245 ? 9.624 -15.212 -5.410 1.00 96.56 245 LEU A O 1
ATOM 1940 N N . THR A 1 246 ? 9.442 -13.308 -6.582 1.00 95.06 246 THR A N 1
ATOM 1941 C CA . THR A 1 246 ? 8.998 -13.889 -7.847 1.00 95.06 246 THR A CA 1
ATOM 1942 C C . THR A 1 246 ? 9.955 -13.495 -8.969 1.00 95.06 246 THR A C 1
ATOM 1944 O O . THR A 1 246 ? 10.754 -12.568 -8.838 1.00 95.06 246 THR A O 1
ATOM 1947 N N . LYS A 1 247 ? 9.913 -14.238 -10.081 1.00 92.81 247 LYS A N 1
ATOM 1948 C CA . LYS A 1 247 ? 10.679 -13.901 -11.295 1.00 92.81 247 LYS A CA 1
ATOM 1949 C C . LYS A 1 247 ? 9.985 -12.853 -12.159 1.00 92.81 247 LYS A C 1
ATOM 1951 O O . LYS A 1 247 ? 10.652 -12.150 -12.905 1.00 92.81 247 LYS A O 1
ATOM 1956 N N . GLU A 1 248 ? 8.666 -12.786 -12.047 1.00 94.12 248 GLU A N 1
ATOM 1957 C CA . GLU A 1 248 ? 7.768 -11.935 -12.818 1.00 94.12 248 GLU A CA 1
ATOM 1958 C C . GLU A 1 248 ? 6.805 -11.236 -11.854 1.00 94.12 248 GLU A C 1
ATOM 1960 O O . GLU A 1 248 ? 6.660 -11.661 -10.698 1.00 94.12 248 GLU A O 1
ATOM 1965 N N . ARG A 1 249 ? 6.137 -10.185 -12.336 1.00 93.94 249 ARG A N 1
ATOM 1966 C CA . ARG A 1 249 ? 5.057 -9.520 -11.604 1.00 93.94 249 ARG A CA 1
ATOM 1967 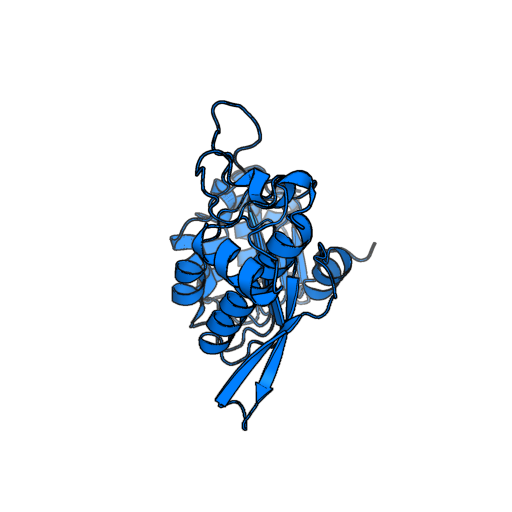C C . ARG A 1 249 ? 3.968 -10.522 -11.223 1.00 93.94 249 ARG A C 1
ATOM 1969 O O . ARG A 1 249 ? 3.559 -11.354 -12.029 1.00 93.94 249 ARG A O 1
ATOM 1976 N N . ASP A 1 250 ? 3.467 -10.413 -10.001 1.00 92.19 250 ASP A N 1
ATOM 1977 C CA . ASP A 1 250 ? 2.388 -11.246 -9.479 1.00 92.19 250 ASP A CA 1
ATOM 1978 C C . ASP A 1 250 ? 1.393 -10.353 -8.741 1.00 92.19 250 ASP A C 1
ATOM 1980 O O . ASP A 1 250 ? 1.765 -9.566 -7.876 1.00 92.19 250 ASP A O 1
ATOM 1984 N N . SER A 1 251 ? 0.102 -10.512 -9.032 1.00 87.38 251 SER A N 1
ATOM 1985 C CA . SER A 1 251 ? -0.973 -9.883 -8.254 1.00 87.38 251 SER A CA 1
ATOM 1986 C C . SER A 1 251 ? -0.911 -10.209 -6.757 1.00 87.38 251 SER A C 1
ATOM 1988 O O . SER A 1 251 ? -1.524 -9.515 -5.953 1.00 87.38 251 SER A O 1
ATOM 1990 N N . CYS A 1 252 ? -0.236 -11.302 -6.383 1.00 90.06 252 CYS A N 1
ATOM 1991 C CA . CYS A 1 252 ? -0.126 -11.818 -5.025 1.00 90.06 252 CYS A CA 1
ATOM 1992 C C . CYS A 1 252 ? -1.476 -12.033 -4.340 1.00 90.06 252 CYS A C 1
ATOM 1994 O O . CYS A 1 252 ? -1.523 -12.135 -3.115 1.00 90.06 252 CYS A O 1
ATOM 1996 N N . TRP A 1 253 ? -2.567 -12.160 -5.104 1.00 87.00 253 TRP A N 1
ATOM 1997 C CA . TRP A 1 253 ? -3.932 -12.174 -4.583 1.00 87.00 253 TRP A CA 1
ATOM 1998 C C . TRP A 1 253 ? -4.099 -13.148 -3.411 1.00 87.00 253 TRP A C 1
ATOM 2000 O O . TRP A 1 253 ? -4.517 -12.766 -2.319 1.00 87.00 253 TRP A O 1
ATOM 2010 N N . THR A 1 254 ? -3.693 -14.405 -3.594 1.00 87.19 254 THR A N 1
ATOM 2011 C CA . THR A 1 254 ? -3.783 -15.442 -2.555 1.00 87.19 254 THR A CA 1
ATOM 2012 C C . THR A 1 254 ? -2.909 -15.127 -1.337 1.00 87.19 254 THR A C 1
ATOM 2014 O O . THR A 1 254 ? -3.310 -15.375 -0.199 1.00 87.19 254 THR A O 1
ATOM 2017 N N . ALA A 1 255 ? -1.706 -14.592 -1.554 1.00 89.06 255 ALA A N 1
ATOM 2018 C CA . ALA A 1 255 ? -0.782 -14.257 -0.476 1.00 89.06 255 ALA A CA 1
ATOM 2019 C C . ALA A 1 255 ? -1.289 -13.061 0.341 1.00 89.06 255 ALA A C 1
ATOM 2021 O O . ALA A 1 255 ? -1.280 -13.128 1.568 1.00 89.06 255 ALA A O 1
ATOM 2022 N N . LEU A 1 256 ? -1.791 -12.018 -0.324 1.00 91.88 256 LEU A N 1
ATOM 2023 C CA . LEU A 1 256 ? -2.382 -10.834 0.296 1.00 91.88 256 LEU A CA 1
ATOM 2024 C C . LEU A 1 256 ? -3.605 -11.213 1.141 1.00 91.88 256 LEU A C 1
ATOM 2026 O O . LEU A 1 256 ? -3.653 -10.872 2.323 1.00 91.88 256 LEU A O 1
ATOM 2030 N N . ASN A 1 257 ? -4.527 -12.016 0.597 1.00 88.88 257 ASN A N 1
ATOM 2031 C CA . ASN A 1 257 ? -5.715 -12.456 1.337 1.00 88.88 257 ASN A CA 1
ATOM 2032 C C . ASN A 1 257 ? -5.353 -13.218 2.621 1.00 88.88 257 ASN A C 1
ATOM 2034 O O . ASN A 1 257 ? -5.890 -12.929 3.693 1.00 88.88 257 ASN A O 1
ATOM 2038 N N . ARG A 1 258 ? -4.384 -14.140 2.545 1.00 87.50 258 ARG A N 1
ATOM 2039 C CA . ARG A 1 258 ? -3.902 -14.897 3.713 1.00 87.50 258 ARG A CA 1
ATOM 2040 C C . ARG A 1 258 ? -3.159 -14.015 4.712 1.00 87.50 258 ARG A C 1
ATOM 2042 O O . ARG A 1 258 ? -3.398 -14.104 5.915 1.00 87.50 258 ARG A O 1
ATOM 2049 N N . MET A 1 259 ? -2.248 -13.175 4.225 1.00 89.81 259 MET A N 1
ATOM 2050 C CA . MET A 1 259 ? -1.355 -12.364 5.051 1.00 89.81 259 MET A CA 1
ATOM 2051 C C . MET A 1 259 ? -2.121 -11.329 5.871 1.00 89.81 259 MET A C 1
ATOM 2053 O O . MET A 1 259 ? -1.839 -11.166 7.057 1.00 89.81 259 MET A O 1
ATOM 2057 N N . PHE A 1 260 ? -3.110 -10.693 5.249 1.00 88.50 260 PHE A N 1
ATOM 2058 C CA . PHE A 1 260 ? -3.898 -9.613 5.831 1.00 88.50 260 PHE A CA 1
ATOM 2059 C C . PHE A 1 260 ? -5.281 -10.072 6.320 1.00 88.50 260 PHE A C 1
ATOM 2061 O O . PHE A 1 260 ? -6.085 -9.259 6.761 1.00 88.50 260 PHE A O 1
ATOM 2068 N N . SER A 1 261 ? -5.537 -11.391 6.309 1.00 79.56 261 SER A N 1
ATOM 2069 C CA . SER A 1 261 ? -6.776 -12.006 6.814 1.00 79.56 261 SER A CA 1
ATOM 2070 C C . SER A 1 261 ? -8.038 -11.397 6.179 1.00 79.56 261 SER A C 1
ATOM 2072 O O . SER A 1 261 ? -8.993 -11.061 6.875 1.00 79.56 261 SER A O 1
ATOM 2074 N N . MET A 1 262 ? -8.012 -11.223 4.854 1.00 78.06 262 MET A N 1
ATOM 2075 C CA . MET A 1 262 ? -9.088 -10.574 4.091 1.00 78.06 262 MET A CA 1
ATOM 2076 C C . MET A 1 262 ? -10.267 -11.505 3.775 1.00 78.06 262 MET A C 1
ATOM 2078 O O . MET A 1 262 ? -11.330 -11.039 3.363 1.00 78.06 262 MET A O 1
ATOM 2082 N N . GLU A 1 263 ? -10.093 -12.808 3.989 1.00 67.50 263 GLU A N 1
ATOM 2083 C CA . GLU A 1 263 ? -11.145 -13.813 3.861 1.00 67.50 263 GLU A CA 1
ATOM 2084 C C . GLU A 1 263 ? -11.771 -14.120 5.225 1.00 67.50 263 GLU A C 1
ATOM 2086 O O . GLU A 1 263 ? -11.091 -14.229 6.250 1.00 67.50 263 GLU A O 1
ATOM 2091 N N . THR A 1 264 ? -13.089 -14.295 5.229 1.00 52.34 264 THR A N 1
ATOM 2092 C CA . THR A 1 264 ? -13.761 -15.094 6.250 1.00 52.34 264 THR A CA 1
ATOM 2093 C C . THR A 1 264 ? -13.491 -16.552 5.908 1.00 52.34 264 THR A C 1
ATOM 2095 O O . THR A 1 264 ? -13.730 -16.949 4.773 1.00 52.34 264 THR A O 1
ATOM 2098 N N . ASN A 1 265 ? -12.970 -17.346 6.848 1.00 38.47 265 ASN A N 1
ATOM 2099 C CA . ASN A 1 265 ? -13.037 -18.799 6.692 1.00 38.47 265 ASN A CA 1
ATOM 2100 C C . ASN A 1 265 ? -14.527 -19.150 6.577 1.00 38.47 265 ASN A C 1
ATOM 2102 O O . ASN A 1 265 ? -15.248 -18.991 7.565 1.00 38.47 265 ASN A O 1
ATOM 2106 N N . ASP A 1 266 ? -14.968 -19.515 5.375 1.00 32.25 266 ASP A N 1
ATOM 2107 C CA . ASP A 1 266 ? -16.307 -20.054 5.122 1.00 32.25 266 ASP A CA 1
ATOM 2108 C C . ASP A 1 266 ? -16.518 -21.381 5.871 1.00 32.25 266 ASP A C 1
ATOM 2110 O O . ASP A 1 266 ? -15.570 -22.205 5.923 1.00 32.25 266 ASP A O 1
#

pLDDT: mean 90.31, std 10.1, range [32.25, 98.69]

Foldseek 3Di:
DLVCQLPDAQDPPAAEDAAEEAEDLSSLVSNLNNCLSHLLHQAYAYPEYELVSQPPGPLCSLLVPSNLNHAFYADEYEWPDDDPVCFVRAWDHDLSSLLSVLNNLNYQYYHYAYYDPDDQFQRHADDLVSNLVRNLSNQNHAEYEYASYFYDFPDNRPRRCCPVVLGDDPVLLVVLCVVVVPDPPDDPVPDPSVSSSQRSLVVVVFVSVQSSCVSHVNHQWYHDPLFTWGWDADPNNPGTGTHTPDPGRHSCVVVCCVVNVNDDPD

Sequence (266 aa):
MEGLLANCEPMSDLQALVIQPVYSLKAADALVSFLGKHKDLQKLYIKLSLPAALDPRIIPLLSSGKFSNLLSLSLSWDGPGREEDTRPHIATIAEESIAAIGRIVSLEQLYLSAGQQAGWRCQWLVDHEILRANFKGLTKLKKLAIDRDTYRTIDELEVEAYYSDKVLRHADWLRAHEALGVNEDLEDDDVPYDEIFERGHRDLMLAEAEKNAATLPSLEWIFCGQWPMAIEEHENGKVKAAVPLTKERDSCWTALNRMFSMETND

Secondary structure (DSSP, 8-state):
-HHHHHTPPP-TT--EEEE----SHHHHHHHHHHHHH-TT--EEEEEEE-HHHIIIIIHHHHTTTT-TT--EEEEEE----S-GGG-S--B---HHHHHHHTT-TT-SEEEEEES--SSS---EE--HHHHHHHHTT-TT--EEEEESEE---SSTT-GGGHHHHT---HHHHHHHHHHHT--TTS-GGGS-HHHHHHHHHHHHHHHHHHHHHHH-TT--EEEETTEEEEEEEETTTTEEEEEESSSS----HHHHHHHTT-S---

Organism: Penicillium decumbens (NCBI:txid69771)